Protein AF-L1MJQ3-F1 (afdb_monomer_lite)

Radius of gyration: 18.96 Å; chains: 1; bounding box: 49×40×58 Å

Sequence (280 aa):
MERSGDGWSFTAELPNASGVSWAIVPNVTEVTALSPALLDAALSTPNPTVPSLYRLIGTDPMTRAEPNISVLQQPDAPEYDWADLGNPAPQLAGEKLATGHKIHYALENPNQVLFLDGEVMQRIHNDFLDLNIAPIYVHNSGMAQRMGDFADPIGFAHAVGAHIEEQPDVIVGMSAGALAACALAVELGAQRVVLLSPAVVAGIDVARELMSSLLANNISVDIAVGSEENRGDRPEQSIFTIAQGLADGIESAGGRSTFTVFPGGHDLAAWRPVLARMLS

Foldseek 3Di:
DDDDPPDDDDDDDDWPFQKDKDFDQPPDPDPVPDDPVSVVVSQQDADPVAQAQADQAQDQLQAFGRGGIHMDGDPPHDDDPSNLSRHRFDDAPDWDDFPQKIKGKRDDALQEEEEESLSRVSSVVVLCPPLRYIYIYIHHNGDVRLVVCLLPLLVLLVRVLVVDPHQHQEYEAEASRQLNSLNNCLSSLHQEYEYELYDCVNPVPSLVVSLVSCVVSLHEYEYEFEPCQCDDPCSCNGSVVVSVCSQVVSVVVVHHYHYHYHHDHSDCSRVVVVVSVVSD

Organism: NCBI:txid1035195

pLDDT: mean 82.42, std 11.31, range [52.66, 98.19]

Structure (mmCIF, N/CA/C/O backbone):
data_AF-L1MJQ3-F1
#
_entry.id   AF-L1MJQ3-F1
#
loop_
_atom_site.group_PDB
_atom_site.id
_atom_site.type_symbol
_atom_site.label_atom_id
_atom_site.label_alt_id
_atom_site.label_comp_id
_atom_site.label_asym_id
_atom_site.label_entity_id
_atom_site.label_seq_id
_atom_site.pdbx_PDB_ins_code
_atom_site.Cartn_x
_atom_site.Cartn_y
_atom_site.Cartn_z
_atom_site.occupancy
_atom_site.B_iso_or_equiv
_atom_site.auth_seq_id
_atom_site.auth_comp_id
_atom_site.auth_asym_id
_atom_site.auth_atom_id
_atom_site.pdbx_PDB_model_num
ATOM 1 N N . MET A 1 1 ? 22.649 -4.704 -19.809 1.00 76.56 1 MET A N 1
ATOM 2 C CA . MET A 1 1 ? 22.377 -5.585 -20.967 1.00 76.56 1 MET A CA 1
ATOM 3 C C . MET A 1 1 ? 23.623 -5.622 -21.830 1.00 76.56 1 MET A C 1
ATOM 5 O O . MET A 1 1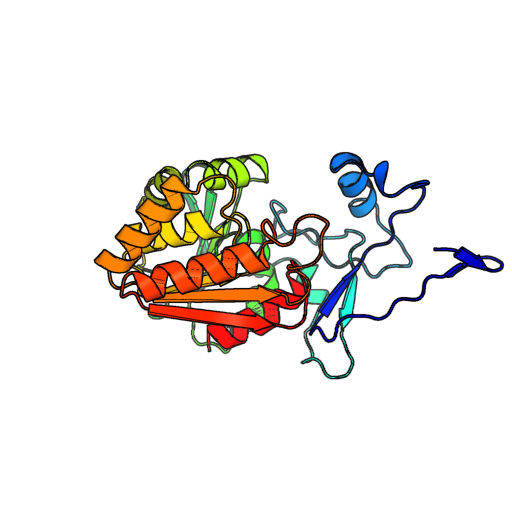 ? 24.334 -4.625 -21.877 1.00 76.56 1 MET A O 1
ATOM 9 N N . GLU A 1 2 ? 23.881 -6.734 -22.501 1.00 83.44 2 GLU A N 1
ATOM 10 C CA . GLU A 1 2 ? 25.002 -6.890 -23.428 1.00 83.44 2 GLU A CA 1
ATOM 11 C C . GLU A 1 2 ? 24.493 -6.854 -24.867 1.00 83.44 2 GLU A C 1
ATOM 13 O O . GLU A 1 2 ? 23.394 -7.336 -25.156 1.00 83.44 2 GLU A O 1
ATOM 18 N N . ARG A 1 3 ? 25.272 -6.259 -25.774 1.00 82.81 3 ARG A N 1
ATOM 19 C CA . ARG A 1 3 ? 24.927 -6.227 -27.195 1.00 82.81 3 ARG A CA 1
ATOM 20 C C . ARG A 1 3 ? 25.301 -7.563 -27.834 1.00 82.81 3 ARG A C 1
ATOM 22 O O . ARG A 1 3 ? 26.467 -7.944 -27.813 1.00 82.81 3 ARG A O 1
ATOM 29 N N . SER A 1 4 ? 24.329 -8.230 -28.447 1.00 80.75 4 SER A N 1
ATOM 30 C CA . SER A 1 4 ? 24.512 -9.476 -29.193 1.00 80.75 4 SER A CA 1
ATOM 31 C C . SER A 1 4 ? 23.873 -9.331 -30.574 1.00 80.75 4 SER A C 1
ATOM 33 O O . SER A 1 4 ? 22.654 -9.201 -30.698 1.00 80.75 4 SER A O 1
ATOM 35 N N . GLY A 1 5 ? 24.706 -9.284 -31.620 1.00 83.00 5 GLY A N 1
ATOM 36 C CA . GLY A 1 5 ? 24.262 -8.969 -32.981 1.00 83.00 5 GLY A CA 1
ATOM 37 C C . GLY A 1 5 ? 23.564 -7.604 -33.066 1.00 83.00 5 GLY A C 1
ATOM 38 O O . GLY A 1 5 ? 24.109 -6.584 -32.628 1.00 83.00 5 GLY A O 1
ATOM 39 N N . ASP A 1 6 ? 22.345 -7.605 -33.608 1.00 84.12 6 ASP A N 1
ATOM 40 C CA . ASP A 1 6 ? 21.484 -6.420 -33.726 1.00 84.12 6 ASP A CA 1
ATOM 41 C C . ASP A 1 6 ? 20.622 -6.159 -32.474 1.00 84.12 6 ASP A C 1
ATOM 43 O O . ASP A 1 6 ? 19.879 -5.179 -32.430 1.00 84.12 6 ASP A O 1
ATOM 47 N N . GLY A 1 7 ? 20.722 -7.012 -31.447 1.00 80.75 7 GLY A N 1
ATOM 48 C CA . GLY A 1 7 ? 19.905 -6.951 -30.236 1.00 80.75 7 GLY A CA 1
ATOM 49 C C . GLY A 1 7 ? 20.687 -6.675 -28.950 1.00 80.75 7 GLY A C 1
ATOM 50 O O . GLY A 1 7 ? 21.920 -6.693 -28.907 1.00 80.75 7 GLY A O 1
ATOM 51 N N . TRP A 1 8 ? 19.934 -6.445 -27.874 1.00 81.94 8 TRP A N 1
ATOM 52 C CA . TRP A 1 8 ? 20.434 -6.381 -26.502 1.00 81.94 8 TRP A CA 1
ATOM 53 C C . TRP A 1 8 ? 19.839 -7.528 -25.694 1.00 81.94 8 TRP A C 1
ATOM 55 O O . TRP A 1 8 ? 18.635 -7.768 -25.761 1.00 81.94 8 TRP A O 1
ATOM 65 N N . SER A 1 9 ? 20.665 -8.211 -24.907 1.00 83.12 9 SER A N 1
ATOM 66 C CA . SER A 1 9 ? 20.235 -9.321 -24.056 1.00 83.12 9 SER A CA 1
ATOM 67 C C . SER A 1 9 ? 20.686 -9.135 -22.613 1.00 83.12 9 SER A C 1
ATOM 69 O O . SER A 1 9 ? 21.733 -8.555 -22.326 1.00 83.12 9 SER A O 1
ATOM 71 N N . PHE A 1 10 ? 19.884 -9.642 -21.687 1.00 83.56 10 PHE A N 1
ATOM 72 C CA . PHE A 1 10 ? 20.217 -9.742 -20.273 1.00 83.56 10 PHE A CA 1
ATOM 73 C C . PHE A 1 10 ? 19.524 -10.975 -19.707 1.00 83.56 10 PHE A C 1
ATOM 75 O O . PHE A 1 10 ? 18.385 -11.255 -20.067 1.00 83.56 10 PHE A O 1
ATOM 82 N N . THR A 1 11 ? 20.229 -11.723 -18.864 1.00 84.31 11 THR A N 1
ATOM 83 C CA . THR A 1 11 ? 19.689 -12.893 -18.169 1.00 84.31 11 THR A CA 1
ATOM 84 C C . THR A 1 11 ? 19.917 -12.691 -16.683 1.00 84.31 11 THR A C 1
ATOM 86 O O . THR A 1 11 ? 21.023 -12.338 -16.275 1.00 84.31 11 THR A O 1
ATOM 89 N N . ALA A 1 12 ? 18.876 -12.910 -15.891 1.00 83.25 12 ALA A N 1
ATOM 90 C CA . ALA A 1 12 ? 18.945 -12.908 -14.441 1.00 83.25 12 ALA A CA 1
ATOM 91 C C . ALA A 1 12 ? 18.066 -14.026 -13.888 1.00 83.25 12 ALA A C 1
ATOM 93 O O . ALA A 1 12 ? 17.052 -14.384 -14.490 1.00 83.25 12 ALA A O 1
ATOM 94 N N . GLU A 1 13 ? 18.456 -14.548 -12.730 1.00 81.81 13 GLU A N 1
ATOM 95 C CA . GLU A 1 13 ? 17.565 -15.362 -11.913 1.00 81.81 13 GLU A CA 1
ATOM 96 C C . GLU A 1 13 ? 16.510 -14.447 -11.292 1.00 81.81 13 GLU A C 1
ATOM 98 O O . GLU A 1 13 ? 16.833 -13.408 -10.711 1.00 81.81 13 GLU A O 1
ATOM 103 N N . LEU A 1 14 ? 15.242 -14.817 -11.450 1.00 75.62 14 LEU A N 1
ATOM 104 C CA . LEU A 1 14 ? 14.129 -14.071 -10.881 1.00 75.62 14 LEU A CA 1
ATOM 105 C C . LEU A 1 14 ? 13.762 -14.644 -9.508 1.00 75.62 14 LEU A C 1
ATOM 107 O O . LEU A 1 14 ? 13.834 -15.861 -9.316 1.00 75.62 14 LEU A O 1
ATOM 111 N N . PRO A 1 15 ? 13.329 -13.798 -8.557 1.00 69.69 15 PRO A N 1
ATOM 112 C CA . PRO A 1 15 ? 12.770 -14.288 -7.308 1.00 69.69 15 PRO A CA 1
ATOM 113 C C . PRO A 1 15 ? 11.499 -15.098 -7.590 1.00 69.69 15 PRO A C 1
ATOM 115 O O . PRO A 1 15 ? 10.788 -14.841 -8.566 1.00 69.69 15 PRO A O 1
ATOM 118 N N . ASN A 1 16 ? 11.188 -16.044 -6.701 1.00 74.06 16 ASN A N 1
ATOM 119 C CA . ASN A 1 16 ? 9.962 -16.845 -6.758 1.00 74.06 16 ASN A CA 1
ATOM 120 C C . ASN A 1 16 ? 8.714 -16.024 -6.363 1.00 74.06 16 ASN A C 1
ATOM 122 O O . ASN A 1 16 ? 7.993 -16.404 -5.451 1.00 74.06 16 ASN A O 1
ATOM 126 N N . ALA A 1 17 ? 8.512 -14.858 -6.981 1.00 71.81 17 ALA A N 1
ATOM 127 C CA . ALA A 1 17 ? 7.447 -13.901 -6.696 1.00 71.81 17 ALA A CA 1
ATOM 128 C C . ALA A 1 17 ? 6.226 -14.110 -7.595 1.00 71.81 17 ALA A C 1
ATOM 130 O O . ALA A 1 17 ? 6.347 -14.613 -8.708 1.00 71.81 17 ALA A O 1
ATOM 131 N N . SER A 1 18 ? 5.045 -13.677 -7.144 1.00 69.44 18 SER A N 1
ATOM 132 C CA . SER A 1 18 ? 3.834 -13.787 -7.966 1.00 69.44 18 SER A CA 1
ATOM 133 C C . SER A 1 18 ? 3.893 -12.929 -9.235 1.00 69.44 18 SER A C 1
ATOM 135 O O . SER A 1 18 ? 3.428 -13.350 -10.289 1.00 69.44 18 SER A O 1
ATOM 137 N N . GLY A 1 19 ? 4.527 -11.762 -9.152 1.00 77.62 19 GLY A N 1
ATOM 138 C CA . GLY A 1 19 ? 4.858 -10.918 -10.289 1.00 77.62 19 GLY A CA 1
ATOM 139 C C . GLY A 1 19 ? 6.100 -10.090 -9.981 1.00 77.62 19 GLY A C 1
ATOM 140 O O . GLY A 1 19 ? 6.362 -9.766 -8.821 1.00 77.62 19 GLY A O 1
ATOM 141 N N . VAL A 1 20 ? 6.879 -9.782 -11.017 1.00 78.81 20 VAL A N 1
ATOM 142 C CA . VAL A 1 20 ? 8.044 -8.895 -10.939 1.00 78.81 20 VAL A CA 1
ATOM 143 C C . VAL A 1 20 ? 7.901 -7.807 -11.987 1.00 78.81 20 VAL A C 1
ATOM 145 O O . VAL A 1 20 ? 7.928 -8.087 -13.189 1.00 78.81 20 VAL A O 1
ATOM 148 N N . SER A 1 21 ? 7.785 -6.566 -11.532 1.00 80.31 21 SER A N 1
ATOM 149 C CA . SER A 1 21 ? 7.812 -5.397 -12.397 1.00 80.31 21 SER A CA 1
ATOM 150 C C . SER A 1 21 ? 9.232 -5.110 -12.877 1.00 80.31 21 SER A C 1
ATOM 152 O O . SER A 1 21 ? 10.190 -5.105 -12.103 1.00 80.31 21 SER A O 1
ATOM 154 N N . TRP A 1 22 ? 9.382 -4.842 -14.170 1.00 79.56 22 TRP A N 1
ATOM 155 C CA . TRP A 1 22 ? 10.660 -4.531 -14.804 1.00 79.56 22 TRP A CA 1
ATOM 156 C C . TRP A 1 22 ? 10.490 -3.468 -15.887 1.00 79.56 22 TRP A C 1
ATOM 158 O O . TRP A 1 22 ? 9.417 -3.304 -16.463 1.00 79.56 22 TRP A O 1
ATOM 168 N N . ALA A 1 23 ? 11.573 -2.754 -16.182 1.00 77.56 23 ALA A N 1
ATOM 169 C CA . ALA A 1 23 ? 11.612 -1.730 -17.215 1.00 77.56 23 ALA A CA 1
ATOM 170 C C . ALA A 1 23 ? 12.955 -1.738 -17.948 1.00 77.56 23 ALA A C 1
ATOM 172 O O . ALA A 1 23 ? 13.985 -2.111 -17.381 1.00 77.56 23 ALA A O 1
ATOM 173 N N . ILE A 1 24 ? 12.956 -1.269 -19.199 1.00 76.00 24 ILE A N 1
ATOM 174 C CA . ILE A 1 24 ? 14.188 -0.978 -19.943 1.00 76.00 24 ILE A CA 1
ATOM 175 C C . ILE A 1 24 ? 14.400 0.529 -19.951 1.00 76.00 24 ILE A C 1
ATOM 177 O O . ILE A 1 24 ? 13.583 1.280 -20.482 1.00 76.00 24 ILE A O 1
ATOM 181 N N . VAL A 1 25 ? 15.542 0.947 -19.415 1.00 74.75 25 VAL A N 1
ATOM 182 C CA . VAL A 1 25 ? 15.999 2.335 -19.410 1.00 74.75 25 VAL A CA 1
ATOM 183 C C . VAL A 1 25 ? 17.140 2.454 -20.428 1.00 74.75 25 VAL A C 1
ATOM 185 O O . VAL A 1 25 ? 18.273 2.067 -20.125 1.00 74.75 25 VAL A O 1
ATOM 188 N N . PRO A 1 26 ? 16.873 2.912 -21.664 1.00 68.75 26 PRO A N 1
ATOM 189 C CA . PRO A 1 26 ? 17.917 3.049 -22.672 1.00 68.75 26 PRO A CA 1
ATOM 190 C C . PRO A 1 26 ? 18.870 4.203 -22.330 1.00 68.75 26 PRO A C 1
ATOM 192 O O . PRO A 1 26 ? 18.527 5.116 -21.584 1.00 68.75 26 PRO A O 1
ATOM 195 N N . ASN A 1 27 ? 20.054 4.194 -22.946 1.00 69.69 27 ASN A N 1
ATOM 196 C CA . ASN A 1 27 ? 21.025 5.299 -22.906 1.00 69.69 27 ASN A CA 1
ATOM 197 C C . ASN A 1 27 ? 21.568 5.660 -21.512 1.00 69.69 27 ASN A C 1
ATOM 199 O O . ASN A 1 27 ? 22.036 6.778 -21.306 1.00 69.69 27 ASN A O 1
ATOM 203 N N . VAL A 1 28 ? 21.565 4.708 -20.578 1.00 68.50 28 VAL A N 1
ATOM 204 C CA . VAL A 1 28 ? 22.269 4.839 -19.299 1.00 68.50 28 VAL A CA 1
ATOM 205 C C . VAL A 1 28 ? 23.577 4.062 -19.364 1.00 68.50 28 VAL A C 1
ATOM 207 O O . VAL A 1 28 ? 23.581 2.847 -19.554 1.00 68.50 28 VAL A O 1
ATOM 210 N N . THR A 1 29 ? 24.692 4.775 -19.220 1.00 63.78 29 THR A N 1
ATOM 211 C CA . THR A 1 29 ? 26.047 4.206 -19.223 1.00 63.78 29 THR A CA 1
ATOM 212 C C . THR A 1 29 ? 26.422 3.568 -17.887 1.00 63.78 29 THR A C 1
ATOM 214 O O . THR A 1 29 ? 27.115 2.557 -17.887 1.00 63.78 29 THR A O 1
ATOM 217 N N . GLU A 1 30 ? 25.936 4.107 -16.763 1.00 66.25 30 GLU A N 1
ATOM 218 C CA . GLU A 1 30 ? 26.147 3.553 -15.420 1.00 66.25 30 GLU A CA 1
ATOM 219 C C . GLU A 1 30 ? 24.895 3.733 -14.551 1.00 66.25 30 GLU A C 1
ATOM 221 O O . GLU A 1 30 ? 24.280 4.798 -14.550 1.00 66.25 30 GLU A O 1
ATOM 226 N N . VAL A 1 31 ? 24.530 2.708 -13.770 1.00 63.62 31 VAL A N 1
ATOM 227 C CA . VAL A 1 31 ? 23.359 2.747 -12.867 1.00 63.62 31 VAL A CA 1
ATOM 228 C C . VAL A 1 31 ? 23.506 3.834 -11.796 1.00 63.62 31 VAL A C 1
ATOM 230 O O . VAL A 1 31 ? 22.529 4.464 -11.411 1.00 63.62 31 VAL A O 1
ATOM 233 N N . THR A 1 32 ? 24.732 4.124 -11.367 1.00 59.97 32 THR A N 1
ATOM 234 C CA . THR A 1 32 ? 25.068 5.210 -10.430 1.00 59.97 32 THR A CA 1
ATOM 235 C C . THR A 1 32 ? 24.768 6.608 -10.980 1.00 59.97 32 THR A C 1
ATOM 237 O O . THR A 1 32 ? 24.654 7.552 -10.202 1.00 59.97 32 THR A O 1
ATOM 240 N N . ALA A 1 33 ? 24.614 6.756 -12.301 1.00 62.16 33 ALA A N 1
ATOM 241 C CA . ALA A 1 33 ? 24.262 8.016 -12.952 1.00 62.16 33 ALA A CA 1
ATOM 242 C C . ALA A 1 33 ? 22.739 8.235 -13.085 1.00 62.16 33 ALA A C 1
ATOM 244 O O . ALA A 1 33 ? 22.311 9.314 -13.504 1.00 62.16 33 ALA A O 1
ATOM 245 N N . LEU A 1 34 ? 21.907 7.246 -12.729 1.00 66.50 34 LEU A N 1
ATOM 246 C CA . LEU A 1 34 ? 20.448 7.382 -12.720 1.00 66.50 34 LEU A CA 1
ATOM 247 C C . LEU A 1 34 ? 19.998 8.199 -11.506 1.00 66.50 34 LEU A C 1
ATOM 249 O O . LEU A 1 34 ? 19.808 7.680 -10.409 1.00 66.50 34 LEU A O 1
ATOM 253 N N . SER A 1 35 ? 19.781 9.497 -11.711 1.00 70.19 35 SER A N 1
ATOM 254 C CA . SER A 1 35 ? 19.015 10.295 -10.753 1.00 70.19 35 SER A CA 1
ATOM 255 C C . SER A 1 35 ? 17.530 9.891 -10.788 1.00 70.19 35 SER A C 1
ATOM 257 O O . SER A 1 35 ? 17.053 9.428 -11.830 1.00 70.19 35 SER A O 1
ATOM 259 N N . PRO A 1 36 ? 16.755 10.124 -9.708 1.00 67.19 36 PRO A N 1
ATOM 260 C CA . PRO A 1 36 ? 15.311 9.883 -9.713 1.00 67.19 36 PRO A CA 1
ATOM 261 C C . PRO A 1 36 ? 14.586 10.561 -10.883 1.00 67.19 36 PRO A C 1
ATOM 263 O O . PRO A 1 36 ? 13.711 9.958 -11.488 1.00 67.19 36 PRO A O 1
ATOM 266 N N . ALA A 1 37 ? 14.995 11.777 -11.266 1.00 68.19 37 ALA A N 1
ATOM 267 C CA . ALA A 1 37 ? 14.409 12.502 -12.395 1.00 68.19 37 ALA A CA 1
ATOM 268 C C . ALA A 1 37 ? 14.725 11.859 -13.759 1.00 68.19 37 ALA A C 1
ATOM 270 O O . ALA A 1 37 ? 13.882 11.859 -14.652 1.00 68.19 37 ALA A O 1
ATOM 271 N N . LEU A 1 38 ? 15.931 11.303 -13.928 1.00 69.56 38 LEU A N 1
ATOM 272 C CA . LEU A 1 38 ? 16.315 10.599 -15.155 1.00 69.56 38 LEU A CA 1
ATOM 273 C C . LEU A 1 38 ? 15.606 9.250 -15.275 1.00 69.56 38 LEU A C 1
ATOM 275 O O . LEU A 1 38 ? 15.158 8.896 -16.365 1.00 69.56 38 LEU A O 1
ATOM 279 N N . LEU A 1 39 ? 15.469 8.529 -14.159 1.00 72.88 39 LEU A N 1
ATOM 280 C CA . LEU A 1 39 ? 14.666 7.311 -14.107 1.00 72.88 39 LEU A CA 1
ATOM 281 C C . LEU A 1 39 ? 13.214 7.625 -14.477 1.00 72.88 39 LEU A C 1
ATOM 283 O O . LEU A 1 39 ? 12.640 6.962 -15.335 1.00 72.88 39 LEU A O 1
ATOM 287 N N . ASP A 1 40 ? 12.656 8.686 -13.900 1.00 70.50 40 ASP A N 1
ATOM 288 C CA . ASP A 1 40 ? 11.282 9.098 -14.154 1.00 70.50 40 ASP A CA 1
ATOM 289 C C . ASP A 1 40 ? 11.015 9.443 -15.625 1.00 70.50 40 ASP A C 1
ATOM 291 O O . ASP A 1 40 ? 10.039 8.981 -16.222 1.00 70.50 40 ASP A O 1
ATOM 295 N N . ALA A 1 41 ? 11.920 10.206 -16.243 1.00 70.94 41 ALA A N 1
ATOM 296 C CA . ALA A 1 41 ? 11.841 10.554 -17.658 1.00 70.94 41 ALA A CA 1
ATOM 297 C C . ALA A 1 41 ? 11.927 9.312 -18.563 1.00 70.94 41 ALA A C 1
ATOM 299 O O . ALA A 1 41 ? 11.174 9.189 -19.533 1.00 70.94 41 ALA A O 1
ATOM 300 N N . ALA A 1 42 ? 12.813 8.368 -18.233 1.00 70.69 42 ALA A N 1
ATOM 301 C CA . ALA A 1 42 ? 12.985 7.147 -19.010 1.00 70.69 42 ALA A CA 1
ATOM 302 C C . ALA A 1 42 ? 11.785 6.196 -18.897 1.00 70.69 42 ALA A C 1
ATOM 304 O O . ALA A 1 42 ? 11.371 5.613 -19.899 1.00 70.69 42 ALA A O 1
ATOM 305 N N . LEU A 1 43 ? 11.194 6.069 -17.706 1.00 72.00 43 LEU A N 1
ATOM 306 C CA . LEU A 1 43 ? 9.987 5.266 -17.494 1.00 72.00 43 LEU A CA 1
ATOM 307 C C . LEU A 1 43 ? 8.754 5.876 -18.172 1.00 72.00 43 LEU A C 1
ATOM 309 O O . LEU A 1 43 ? 7.842 5.144 -18.548 1.00 72.00 43 LEU A O 1
ATOM 313 N N . SER A 1 44 ? 8.743 7.195 -18.375 1.00 66.31 44 SER A N 1
ATOM 314 C CA . SER A 1 44 ? 7.628 7.927 -18.991 1.00 66.31 44 SER A CA 1
ATOM 315 C C . SER A 1 44 ? 7.664 7.963 -20.526 1.00 66.31 44 SER A C 1
ATOM 317 O O . SER A 1 44 ? 6.770 8.539 -21.138 1.00 66.31 44 SER A O 1
ATOM 319 N N . THR A 1 45 ? 8.690 7.395 -21.166 1.00 64.00 45 THR A N 1
ATOM 320 C CA . THR A 1 45 ? 8.863 7.446 -22.629 1.00 64.00 45 THR A CA 1
ATOM 321 C C . THR A 1 45 ? 8.479 6.108 -23.258 1.00 64.00 45 THR A C 1
ATOM 323 O O . THR A 1 45 ? 9.300 5.217 -23.157 1.00 64.00 45 THR A O 1
ATOM 326 N N . PRO A 1 46 ? 7.345 5.929 -23.956 1.00 62.88 46 PRO A N 1
ATOM 327 C CA . PRO A 1 46 ? 6.886 4.616 -24.435 1.00 62.88 46 PRO A CA 1
ATOM 328 C C . PRO A 1 46 ? 7.956 3.764 -25.149 1.00 62.88 46 PRO A C 1
ATOM 330 O O . PRO A 1 46 ? 8.676 4.254 -26.022 1.00 62.88 46 PRO A O 1
ATOM 333 N N . ASN A 1 47 ? 8.037 2.473 -24.815 1.00 60.16 47 ASN A N 1
ATOM 334 C CA . ASN A 1 47 ? 8.973 1.509 -25.382 1.00 60.16 47 ASN A CA 1
ATOM 335 C C . ASN A 1 47 ? 8.199 0.422 -26.145 1.00 60.16 47 ASN A C 1
ATOM 337 O O . ASN A 1 47 ? 7.496 -0.374 -25.528 1.00 60.16 47 ASN A O 1
ATOM 341 N N . PRO A 1 48 ? 8.353 0.330 -27.478 1.00 59.62 48 PRO A N 1
ATOM 342 C CA . PRO A 1 48 ? 7.567 -0.582 -28.306 1.00 59.62 48 PRO A CA 1
ATOM 343 C C . PRO A 1 48 ? 7.855 -2.071 -28.056 1.00 59.62 48 PRO A C 1
ATOM 345 O O . PRO A 1 48 ? 7.104 -2.910 -28.547 1.00 59.62 48 PRO A O 1
ATOM 348 N N . THR A 1 49 ? 8.931 -2.422 -27.339 1.00 59.66 49 THR A N 1
ATOM 349 C CA . THR A 1 49 ? 9.294 -3.820 -27.044 1.00 59.66 49 THR A CA 1
ATOM 350 C C . THR A 1 49 ? 8.932 -4.270 -25.631 1.00 59.66 49 THR A C 1
ATOM 352 O O . THR A 1 49 ? 9.052 -5.456 -25.328 1.00 59.66 49 THR A O 1
ATOM 355 N N . VAL A 1 50 ? 8.490 -3.353 -24.769 1.00 54.56 50 VAL A N 1
ATOM 356 C CA . VAL A 1 50 ? 8.048 -3.642 -23.403 1.00 54.56 50 VAL A CA 1
ATOM 357 C C . VAL A 1 50 ? 6.543 -3.387 -23.365 1.00 54.56 50 VAL A C 1
ATOM 359 O O . VAL A 1 50 ? 6.140 -2.250 -23.594 1.00 54.56 50 VAL A O 1
ATOM 362 N N . PRO A 1 51 ? 5.692 -4.397 -23.110 1.00 53.91 51 PRO A N 1
ATOM 363 C CA . PRO A 1 51 ? 4.273 -4.157 -22.879 1.00 53.91 51 PRO A CA 1
ATOM 364 C C . PRO A 1 51 ? 4.130 -3.228 -21.668 1.00 53.91 51 PRO A C 1
ATOM 366 O O . PRO A 1 51 ? 4.359 -3.655 -20.539 1.00 53.91 51 PRO A O 1
ATOM 369 N N . SER A 1 52 ? 3.850 -1.950 -21.922 1.00 56.22 52 SER A N 1
ATOM 370 C CA . SER A 1 52 ? 3.699 -0.898 -20.917 1.00 56.22 52 SER A CA 1
ATOM 371 C C . SER A 1 52 ? 2.473 -1.155 -20.042 1.00 56.22 52 SER A C 1
ATOM 373 O O . SER A 1 52 ? 1.368 -1.268 -20.573 1.00 56.22 52 SER A O 1
ATOM 375 N N . LEU A 1 53 ? 2.657 -1.240 -18.724 1.00 56.44 53 LEU A N 1
ATOM 376 C CA . LEU A 1 53 ? 1.606 -1.589 -17.769 1.00 56.44 53 LEU A CA 1
ATOM 377 C C . LEU A 1 53 ? 1.245 -0.444 -16.819 1.00 56.44 53 LEU A C 1
ATOM 379 O O . LEU A 1 53 ? 0.064 -0.154 -16.748 1.00 56.44 53 LEU A O 1
ATOM 383 N N . TYR A 1 54 ? 2.153 0.235 -16.094 1.00 52.66 54 TYR A N 1
ATOM 384 C CA . TYR A 1 54 ? 1.693 1.278 -15.146 1.00 52.66 54 TYR A CA 1
ATOM 385 C C . TYR A 1 54 ? 2.747 2.221 -14.543 1.00 52.66 54 TYR A C 1
ATOM 387 O O . TYR A 1 54 ? 3.928 1.901 -14.440 1.00 52.66 54 TYR A O 1
ATOM 395 N N . ARG A 1 55 ? 2.293 3.399 -14.082 1.00 53.91 55 ARG A N 1
ATOM 396 C CA . ARG A 1 55 ? 2.990 4.335 -13.177 1.00 53.91 55 ARG A CA 1
ATOM 397 C C . ARG A 1 55 ? 1.913 4.740 -12.189 1.00 53.91 55 ARG A C 1
ATOM 399 O O . ARG A 1 55 ? 0.892 5.259 -12.612 1.00 53.91 55 ARG A O 1
ATOM 406 N N . LEU A 1 56 ? 2.081 4.393 -10.920 1.00 55.62 56 LEU A N 1
ATOM 407 C CA . LEU A 1 56 ? 0.919 4.269 -10.039 1.00 55.62 56 LEU A CA 1
ATOM 408 C C . LEU A 1 56 ? 0.675 5.539 -9.230 1.00 55.62 56 LEU A C 1
ATOM 410 O O . LEU A 1 56 ? -0.385 6.145 -9.340 1.00 55.62 56 LEU A O 1
ATOM 414 N N . ILE A 1 57 ? 1.670 5.969 -8.457 1.00 57.78 57 ILE A N 1
ATOM 415 C CA . ILE A 1 57 ? 1.466 6.992 -7.427 1.00 57.78 57 ILE A CA 1
ATOM 416 C C . ILE A 1 57 ? 1.314 8.382 -8.054 1.00 57.78 57 ILE A C 1
ATOM 418 O O . ILE A 1 57 ? 2.177 8.825 -8.819 1.00 57.78 57 ILE A O 1
ATOM 422 N N . GLY A 1 58 ? 0.237 9.081 -7.683 1.00 55.09 58 GLY A N 1
ATOM 423 C CA . GLY A 1 58 ? -0.060 10.445 -8.129 1.00 55.09 58 GLY A CA 1
ATOM 424 C C . GLY A 1 58 ? -0.477 10.578 -9.598 1.00 55.09 58 GLY A C 1
ATOM 425 O O . GLY A 1 58 ? -0.453 11.685 -10.134 1.00 55.09 58 GLY A O 1
ATOM 426 N N . THR A 1 59 ? -0.824 9.474 -10.264 1.00 65.69 59 THR A N 1
ATOM 427 C CA . THR A 1 59 ? -1.430 9.515 -11.604 1.00 65.69 59 THR A CA 1
ATOM 428 C C . THR A 1 59 ? -2.948 9.547 -11.502 1.00 65.69 59 THR A C 1
ATOM 430 O O . THR A 1 59 ? -3.515 9.016 -10.553 1.00 65.69 59 THR A O 1
ATOM 433 N N . ASP A 1 60 ? -3.618 10.162 -12.479 1.00 72.75 60 ASP A N 1
ATOM 434 C CA . ASP A 1 60 ? -5.076 10.092 -12.552 1.00 72.75 60 ASP A CA 1
ATOM 435 C C . ASP A 1 60 ? -5.487 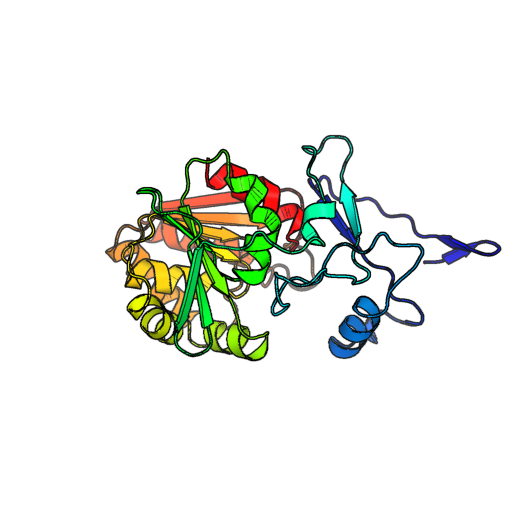8.639 -12.862 1.00 72.75 60 ASP A C 1
ATOM 437 O O . ASP A 1 60 ? -5.161 8.145 -13.954 1.00 72.75 60 ASP A O 1
ATOM 441 N N . PRO A 1 61 ? -6.183 7.939 -11.943 1.00 73.00 61 PRO A N 1
ATOM 442 C CA . PRO A 1 61 ? -6.583 6.550 -12.144 1.00 73.00 61 PRO A CA 1
ATOM 443 C C . PRO A 1 61 ? -7.545 6.389 -13.325 1.00 73.00 61 PRO A C 1
ATOM 445 O O . PRO A 1 61 ? -7.628 5.306 -13.899 1.00 73.00 61 PRO A O 1
ATOM 448 N N . MET A 1 62 ? -8.223 7.462 -13.740 1.00 78.19 62 MET A N 1
ATOM 449 C CA . MET A 1 62 ? -9.156 7.462 -14.868 1.00 78.19 62 MET A CA 1
ATOM 450 C C . MET A 1 62 ? -8.456 7.574 -16.226 1.00 78.19 62 MET A C 1
ATOM 452 O O . MET A 1 62 ? -9.095 7.468 -17.274 1.00 78.19 62 MET A O 1
ATOM 456 N N . THR A 1 63 ? -7.139 7.783 -16.229 1.00 73.19 63 THR A N 1
ATOM 457 C CA . THR A 1 63 ? -6.331 7.799 -17.446 1.00 73.19 63 THR A CA 1
ATOM 458 C C . THR A 1 63 ? -5.590 6.481 -17.605 1.00 73.19 63 THR A C 1
ATOM 460 O O . THR A 1 63 ? -5.112 5.878 -16.636 1.00 73.19 63 THR A O 1
ATOM 463 N N . ARG A 1 64 ? -5.485 6.024 -18.857 1.00 69.81 64 ARG A N 1
ATOM 464 C CA . ARG A 1 64 ? -4.637 4.882 -19.187 1.00 69.81 64 ARG A CA 1
ATOM 465 C C . ARG A 1 64 ? -3.195 5.229 -18.821 1.00 69.81 64 ARG A C 1
ATOM 467 O O . ARG A 1 64 ? -2.680 6.254 -19.267 1.00 69.81 64 ARG A O 1
ATOM 474 N N . ALA A 1 65 ? -2.546 4.373 -18.041 1.00 64.06 65 ALA A N 1
ATOM 475 C CA . ALA A 1 65 ? -1.120 4.501 -17.795 1.00 64.06 65 ALA A CA 1
ATOM 476 C C . ALA A 1 65 ? -0.364 3.829 -18.956 1.00 64.06 65 ALA A C 1
ATOM 478 O O . ALA A 1 65 ? -0.562 2.648 -19.221 1.00 64.06 65 ALA A O 1
ATOM 479 N N . GLU A 1 66 ? 0.503 4.569 -19.656 1.00 62.06 66 GLU A N 1
ATOM 480 C CA . GLU A 1 66 ? 1.362 4.026 -20.730 1.00 62.06 66 GLU A CA 1
ATOM 481 C C . GLU A 1 66 ? 2.891 4.070 -20.456 1.00 62.06 66 GLU A C 1
ATOM 483 O O . GLU A 1 66 ? 3.668 4.343 -21.371 1.00 62.06 66 GLU A O 1
ATOM 488 N N . PRO A 1 67 ? 3.398 3.823 -19.236 1.00 62.38 67 PRO A N 1
ATOM 489 C CA . PRO A 1 67 ? 4.840 3.832 -18.976 1.00 62.38 67 PRO A CA 1
ATOM 490 C C . PRO A 1 67 ? 5.503 2.478 -19.236 1.00 62.38 67 PRO A C 1
ATOM 492 O O . PRO A 1 67 ? 4.862 1.432 -19.210 1.00 62.38 67 PRO A O 1
ATOM 495 N N . ASN A 1 68 ? 6.826 2.495 -19.379 1.00 67.56 68 ASN A N 1
ATOM 496 C CA . ASN A 1 68 ? 7.666 1.346 -19.744 1.00 67.56 68 ASN A CA 1
ATOM 497 C C . ASN A 1 68 ? 7.895 0.315 -18.635 1.00 67.56 68 ASN A C 1
ATOM 499 O O . ASN A 1 68 ? 9.005 -0.201 -18.498 1.00 67.56 68 ASN A O 1
ATOM 503 N N . ILE A 1 69 ? 6.894 0.037 -17.813 1.00 73.44 69 ILE A N 1
ATOM 504 C CA . ILE A 1 69 ? 6.982 -0.992 -16.780 1.00 73.44 69 ILE A CA 1
ATOM 505 C C . ILE A 1 69 ? 6.143 -2.171 -17.239 1.00 73.44 69 ILE A C 1
ATOM 507 O O . ILE A 1 69 ? 4.978 -1.980 -17.552 1.00 73.44 69 ILE A O 1
ATOM 511 N N . SER A 1 70 ? 6.709 -3.369 -17.281 1.00 75.62 70 SER A N 1
ATOM 512 C CA . SER A 1 70 ? 5.984 -4.605 -17.570 1.00 75.62 70 SER A CA 1
ATOM 513 C C . SER A 1 70 ? 6.124 -5.581 -16.411 1.00 75.62 70 SER A C 1
ATOM 515 O O . SER A 1 70 ? 7.007 -5.421 -15.574 1.00 75.62 70 SER A O 1
ATOM 517 N N . VAL A 1 71 ? 5.265 -6.592 -16.354 1.00 78.12 71 VAL A N 1
ATOM 518 C CA . VAL A 1 71 ? 5.248 -7.595 -15.289 1.00 78.12 71 VAL A CA 1
ATOM 519 C C . VAL A 1 71 ? 5.649 -8.933 -15.889 1.00 78.12 71 VAL A C 1
ATOM 521 O O . VAL A 1 71 ? 5.084 -9.377 -16.887 1.00 78.12 71 VAL A O 1
ATOM 524 N N . LEU A 1 72 ? 6.641 -9.578 -15.279 1.00 78.62 72 LEU A N 1
ATOM 525 C CA . LEU A 1 72 ? 6.912 -10.997 -15.482 1.00 78.62 72 LEU A CA 1
ATOM 526 C C . LEU A 1 72 ? 6.188 -11.771 -14.392 1.00 78.62 72 LEU A C 1
ATOM 528 O O . LEU A 1 72 ? 6.496 -11.615 -13.210 1.00 78.62 72 LEU A O 1
ATOM 532 N N . GLN A 1 73 ? 5.240 -12.604 -14.796 1.00 76.38 73 GLN A N 1
ATOM 533 C CA . GLN A 1 73 ? 4.592 -13.553 -13.905 1.00 76.38 73 GLN A CA 1
ATOM 534 C C . GLN A 1 73 ? 5.395 -14.857 -13.882 1.00 76.38 73 GLN A C 1
ATOM 536 O O . GLN A 1 73 ? 5.803 -15.358 -14.934 1.00 76.38 73 GLN A O 1
ATOM 541 N N . GLN A 1 74 ? 5.623 -15.410 -12.690 1.00 74.06 74 GLN A N 1
ATOM 542 C CA . GLN A 1 74 ? 6.199 -16.750 -12.572 1.00 74.06 74 GLN A CA 1
ATOM 543 C C . GLN A 1 74 ? 5.171 -17.804 -13.015 1.00 74.06 74 GLN A C 1
ATOM 545 O O . GLN A 1 74 ? 3.991 -17.644 -12.705 1.00 74.06 74 GLN A O 1
ATOM 550 N N . PRO A 1 75 ? 5.580 -18.898 -13.684 1.00 74.19 75 PRO A N 1
ATOM 551 C CA . PRO A 1 75 ? 4.650 -19.916 -14.190 1.00 74.19 75 PRO A CA 1
ATOM 552 C C . PRO A 1 75 ? 3.707 -20.514 -13.135 1.00 74.19 75 PRO A C 1
ATOM 554 O O . PRO A 1 75 ? 2.578 -20.862 -13.459 1.00 74.19 75 PRO A O 1
ATOM 557 N N . ASP A 1 76 ? 4.165 -20.605 -11.884 1.00 72.56 76 ASP A N 1
ATOM 558 C CA . ASP A 1 76 ? 3.410 -21.197 -10.772 1.00 72.56 76 ASP A CA 1
ATOM 559 C C . ASP A 1 76 ? 2.649 -20.152 -9.929 1.00 72.56 76 ASP A C 1
ATOM 561 O O . ASP A 1 76 ? 2.020 -20.487 -8.922 1.00 72.56 76 ASP A O 1
ATOM 565 N N . ALA A 1 77 ? 2.720 -18.868 -10.294 1.00 69.69 77 ALA A N 1
ATOM 566 C CA . ALA A 1 77 ? 1.997 -17.808 -9.604 1.00 69.69 77 ALA A CA 1
ATOM 567 C C . ALA A 1 77 ? 0.516 -17.779 -10.016 1.00 69.69 77 ALA A C 1
ATOM 569 O O . ALA A 1 77 ? 0.219 -18.064 -11.178 1.00 69.69 77 ALA A O 1
ATOM 570 N N . PRO A 1 78 ? -0.410 -17.369 -9.124 1.00 68.31 78 PRO A N 1
ATOM 571 C CA . PRO A 1 78 ? -1.808 -17.181 -9.503 1.00 68.31 78 PRO A CA 1
ATOM 572 C C . PRO A 1 78 ? -1.929 -16.246 -10.711 1.00 68.31 78 PRO A C 1
ATOM 574 O O . PRO A 1 78 ? -1.238 -15.228 -10.769 1.00 68.31 78 PRO A O 1
ATOM 577 N N . GLU A 1 79 ? -2.788 -16.602 -11.667 1.00 74.88 79 GLU A N 1
ATOM 578 C CA . GLU A 1 79 ? -3.057 -15.772 -12.840 1.00 74.88 79 GLU A CA 1
ATOM 579 C C . GLU A 1 79 ? -3.797 -14.500 -12.436 1.00 74.88 79 GLU A C 1
ATOM 581 O O . GLU A 1 79 ? -4.893 -14.548 -11.881 1.00 74.88 79 GLU A O 1
ATOM 586 N N . TYR A 1 80 ? -3.178 -13.361 -12.739 1.00 74.62 80 TYR A N 1
ATOM 587 C CA . TYR A 1 80 ? -3.791 -12.046 -12.634 1.00 74.62 80 TYR A CA 1
ATOM 588 C C . TYR A 1 80 ? -3.869 -11.426 -14.020 1.00 74.62 80 TYR A C 1
ATOM 590 O O . TYR A 1 80 ? -2.932 -11.539 -14.814 1.00 74.62 80 TYR A O 1
ATOM 598 N N . ASP A 1 81 ? -4.957 -10.706 -14.290 1.00 76.94 81 ASP A N 1
ATOM 599 C CA . ASP A 1 81 ? -4.978 -9.815 -15.440 1.00 76.94 81 ASP A 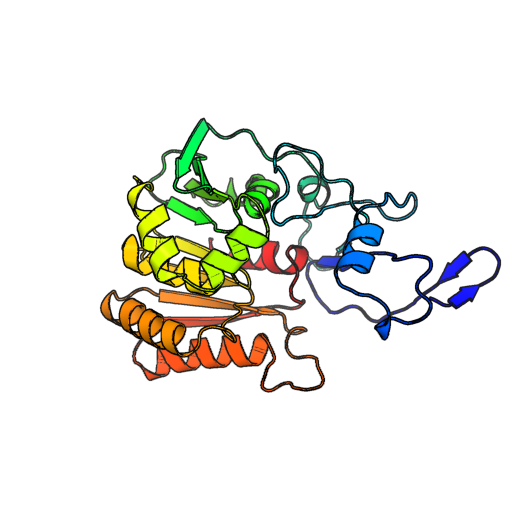CA 1
ATOM 600 C C . ASP A 1 81 ? -4.085 -8.606 -15.131 1.00 76.94 81 ASP A C 1
ATOM 602 O O . ASP A 1 81 ? -4.434 -7.700 -14.367 1.00 76.94 81 ASP A O 1
ATOM 606 N N . TRP A 1 82 ? -2.864 -8.635 -15.659 1.00 75.75 82 TRP A N 1
ATOM 607 C CA . TRP A 1 82 ? -1.900 -7.552 -15.496 1.00 75.75 82 TRP A CA 1
ATOM 608 C C . TRP A 1 82 ? -2.216 -6.349 -16.389 1.00 75.75 82 TRP A C 1
ATOM 610 O O . TRP A 1 82 ? -1.710 -5.260 -16.117 1.00 75.75 82 TRP A O 1
ATOM 620 N N . ALA A 1 83 ? -3.060 -6.511 -17.418 1.00 68.88 83 ALA A N 1
ATOM 621 C CA . ALA A 1 83 ? -3.485 -5.400 -18.266 1.00 68.88 83 ALA A CA 1
ATOM 622 C C . ALA A 1 83 ? -4.370 -4.407 -17.494 1.00 68.88 83 ALA A C 1
ATOM 624 O O . ALA A 1 83 ? -4.323 -3.207 -17.776 1.00 68.88 83 ALA A O 1
ATOM 625 N N . ASP A 1 84 ? -5.094 -4.875 -16.471 1.00 69.62 84 ASP A N 1
ATOM 626 C CA . ASP A 1 84 ? -5.928 -4.035 -15.601 1.00 69.62 84 ASP A CA 1
ATOM 627 C C . ASP A 1 84 ? -5.141 -2.934 -14.885 1.00 69.62 84 ASP A C 1
ATOM 629 O O . ASP A 1 84 ? -5.660 -1.837 -14.691 1.00 69.62 84 ASP A O 1
ATOM 633 N N . LEU A 1 85 ? -3.854 -3.152 -14.590 1.00 71.12 85 LEU A N 1
ATOM 634 C CA . LEU A 1 85 ? -3.013 -2.127 -13.962 1.00 71.12 85 LEU A CA 1
ATOM 635 C C . LEU A 1 85 ? -2.821 -0.886 -14.848 1.00 71.12 85 LEU A C 1
ATOM 637 O O . LEU A 1 85 ? -2.637 0.217 -14.329 1.00 71.12 85 LEU A O 1
ATOM 641 N N . GLY A 1 86 ? -2.879 -1.052 -16.170 1.00 68.19 86 GLY A N 1
ATOM 642 C CA . GLY A 1 86 ? -2.757 0.045 -17.130 1.00 68.19 86 GLY A CA 1
ATOM 643 C C . GLY A 1 86 ? -4.084 0.639 -17.568 1.00 68.19 86 GLY A C 1
ATOM 644 O O . GLY A 1 86 ? -4.114 1.777 -18.048 1.00 68.19 86 GLY A O 1
ATOM 645 N N . ASN A 1 87 ? -5.179 -0.100 -17.397 1.00 74.19 87 ASN A N 1
ATOM 646 C CA . ASN A 1 87 ? -6.513 0.340 -17.776 1.00 74.19 87 ASN A CA 1
ATOM 647 C C . ASN A 1 87 ? -7.011 1.467 -16.853 1.00 74.19 87 ASN A C 1
ATOM 649 O O . ASN A 1 87 ? -6.590 1.562 -15.697 1.00 74.19 87 ASN A O 1
ATOM 653 N N . PRO A 1 88 ? -7.895 2.354 -17.346 1.00 77.31 88 PRO A N 1
ATOM 654 C CA . PRO A 1 88 ? -8.638 3.258 -16.481 1.00 77.31 88 PRO A CA 1
ATOM 655 C C . PRO A 1 88 ? -9.357 2.485 -15.375 1.00 77.31 88 PRO A C 1
ATOM 657 O O . PRO A 1 88 ? -10.006 1.472 -15.641 1.00 77.31 88 PRO A O 1
ATOM 660 N N . ALA A 1 89 ? -9.255 2.983 -14.149 1.00 82.62 89 ALA A N 1
ATOM 661 C CA . ALA A 1 89 ? -9.961 2.429 -13.009 1.00 82.62 89 ALA A CA 1
ATOM 662 C C . ALA A 1 89 ? -11.491 2.575 -13.181 1.00 82.62 89 ALA A C 1
ATOM 664 O O . ALA A 1 89 ? -11.953 3.475 -13.895 1.00 82.62 89 ALA A O 1
ATOM 665 N N . PRO A 1 90 ? -12.306 1.717 -12.541 1.00 80.00 90 PRO A N 1
ATOM 666 C CA . PRO A 1 90 ? -13.758 1.817 -12.629 1.00 80.00 90 PRO A CA 1
ATOM 667 C C . PRO A 1 90 ? -14.257 3.146 -12.059 1.00 80.00 90 PRO A C 1
ATOM 669 O O . PRO A 1 90 ? -13.781 3.609 -11.023 1.00 80.00 90 PRO A O 1
ATOM 672 N N . GLN A 1 91 ? -15.251 3.750 -12.714 1.00 79.56 91 GLN A N 1
ATOM 673 C CA . GLN A 1 91 ? -15.906 4.956 -12.212 1.00 79.56 91 GLN A CA 1
ATOM 674 C C . GLN A 1 91 ? -16.667 4.629 -10.920 1.00 79.56 91 GLN A C 1
ATOM 676 O O . GLN A 1 91 ? -17.532 3.754 -10.914 1.00 79.56 91 GLN A O 1
ATOM 681 N N . LEU A 1 92 ? -16.369 5.351 -9.842 1.00 79.56 92 LEU A N 1
ATOM 682 C CA . LEU A 1 92 ? -17.001 5.151 -8.536 1.00 79.56 92 LEU A CA 1
ATOM 683 C C . LEU A 1 92 ? -18.181 6.107 -8.323 1.00 79.56 92 LEU A C 1
ATOM 685 O O . LEU A 1 92 ? -18.272 7.156 -8.965 1.00 79.56 92 LEU A O 1
ATOM 689 N N . ALA A 1 93 ? -19.096 5.726 -7.429 1.00 68.94 93 ALA A N 1
ATOM 690 C CA . ALA A 1 93 ? -20.393 6.380 -7.254 1.00 68.94 93 ALA A CA 1
ATOM 691 C C . ALA A 1 93 ? -20.311 7.776 -6.605 1.00 68.94 93 ALA A C 1
ATOM 693 O O . ALA A 1 93 ? -21.212 8.592 -6.804 1.00 68.94 93 ALA A O 1
ATOM 694 N N . GLY A 1 94 ? -19.240 8.071 -5.859 1.00 73.19 94 GLY A N 1
ATOM 695 C CA . GLY A 1 94 ? -19.050 9.356 -5.183 1.00 73.19 94 GLY A CA 1
ATOM 696 C C . GLY A 1 94 ? -17.597 9.830 -5.159 1.00 73.19 94 GLY A C 1
ATOM 697 O O . GLY A 1 94 ? -16.673 9.021 -5.101 1.00 73.19 94 GLY A O 1
ATOM 698 N N . GLU A 1 95 ? -17.416 11.153 -5.179 1.00 81.38 95 GLU A N 1
ATOM 699 C CA . GLU A 1 95 ? -16.146 11.854 -4.945 1.00 81.38 95 GLU A CA 1
ATOM 700 C C . GLU A 1 95 ? -16.379 12.947 -3.892 1.00 81.38 95 GLU A C 1
ATOM 702 O O . GLU A 1 95 ? -17.324 13.735 -3.999 1.00 81.38 95 GLU A O 1
ATOM 707 N N . LYS A 1 96 ? -15.506 13.016 -2.884 1.00 82.12 96 LYS A N 1
ATOM 708 C CA . LYS A 1 96 ? -15.414 14.133 -1.937 1.00 82.12 96 LYS A CA 1
ATOM 709 C C . LYS A 1 96 ? -13.996 14.688 -1.932 1.00 82.12 96 LYS A C 1
ATOM 711 O O . LYS A 1 96 ? -13.032 13.932 -1.986 1.00 82.12 96 LYS A O 1
ATOM 716 N N . LEU A 1 97 ? -13.872 16.008 -1.835 1.00 81.38 97 LEU A N 1
ATOM 717 C CA . LEU A 1 97 ? -12.584 16.682 -1.679 1.00 81.38 97 LEU A CA 1
ATOM 718 C C . LEU A 1 97 ? -12.335 16.990 -0.201 1.00 81.38 97 LEU A C 1
ATOM 720 O O . LEU A 1 97 ? -13.153 17.651 0.436 1.00 81.38 97 LEU A O 1
ATOM 724 N N . ALA A 1 98 ? -11.191 16.547 0.313 1.00 79.38 98 ALA A N 1
ATOM 725 C CA . ALA A 1 98 ? -10.773 16.700 1.702 1.00 79.38 98 ALA A CA 1
ATOM 726 C C . ALA A 1 98 ? -9.308 17.147 1.741 1.00 79.38 98 ALA A C 1
ATOM 728 O O . ALA A 1 98 ? -8.425 16.371 1.405 1.00 79.38 98 ALA A O 1
ATOM 729 N N . THR A 1 99 ? -9.047 18.414 2.085 1.00 76.94 99 THR A N 1
ATOM 730 C CA . THR A 1 99 ? -7.678 18.956 2.276 1.00 76.94 99 THR A CA 1
ATOM 731 C C . THR A 1 99 ? -6.677 18.659 1.141 1.00 76.94 99 THR A C 1
ATOM 733 O O . THR A 1 99 ? -5.481 18.503 1.368 1.00 76.94 99 THR A O 1
ATOM 736 N N . GLY A 1 100 ? -7.157 18.619 -0.107 1.00 76.31 100 GLY A N 1
ATOM 737 C CA . GLY A 1 100 ? -6.349 18.304 -1.294 1.00 76.31 100 GLY A CA 1
ATOM 738 C C . GLY A 1 100 ? -6.350 16.823 -1.689 1.00 76.31 100 GLY A C 1
ATOM 739 O O . GLY A 1 100 ? -5.875 16.493 -2.769 1.00 76.31 100 GLY A O 1
ATOM 740 N N . HIS A 1 101 ? -6.921 15.948 -0.866 1.00 84.31 101 HIS A N 1
ATOM 741 C CA . HIS A 1 101 ? -7.199 14.548 -1.177 1.00 84.31 101 HIS A CA 1
ATOM 742 C C . HIS A 1 101 ? -8.559 14.400 -1.854 1.00 84.31 101 HIS A C 1
ATOM 744 O O . HIS A 1 101 ? -9.501 15.148 -1.562 1.00 84.31 101 HIS A O 1
ATOM 750 N N . LYS A 1 102 ? -8.675 13.398 -2.728 1.00 87.50 102 LYS A N 1
ATOM 751 C CA . LYS A 1 102 ? -9.972 12.921 -3.218 1.00 87.50 102 LYS A CA 1
ATOM 752 C C . LYS A 1 102 ? -10.326 11.632 -2.500 1.00 87.50 102 LYS A C 1
ATOM 754 O O . LYS A 1 102 ? -9.517 10.712 -2.468 1.00 87.50 102 LYS A O 1
ATOM 759 N N . ILE A 1 103 ? -11.522 11.572 -1.938 1.00 88.69 103 ILE A N 1
ATOM 760 C CA . ILE A 1 103 ? -12.059 10.386 -1.281 1.00 88.69 103 ILE A CA 1
ATOM 761 C C . ILE A 1 103 ? -13.159 9.830 -2.174 1.00 88.69 103 ILE A C 1
ATOM 763 O O . ILE A 1 103 ? -14.140 10.526 -2.453 1.00 88.69 103 ILE A O 1
ATOM 767 N N . HIS A 1 104 ? -12.994 8.588 -2.615 1.00 86.06 104 HIS A N 1
ATOM 768 C CA . HIS A 1 104 ? -13.961 7.897 -3.453 1.00 86.06 104 HIS A CA 1
ATOM 769 C C . HIS A 1 104 ? -14.567 6.698 -2.734 1.00 86.06 104 HIS A C 1
ATOM 771 O O . HIS A 1 104 ? -13.862 5.934 -2.080 1.00 86.06 104 HIS A O 1
ATOM 777 N N . TYR A 1 105 ? -15.874 6.518 -2.910 1.00 82.44 105 TYR A N 1
ATOM 778 C CA . TYR A 1 105 ? -16.642 5.431 -2.305 1.00 82.44 105 TYR A CA 1
ATOM 779 C C . TYR A 1 105 ? -17.138 4.497 -3.403 1.00 82.44 105 TYR A C 1
ATOM 781 O O . TYR A 1 105 ? -17.774 4.950 -4.361 1.00 82.44 105 TYR A O 1
ATOM 789 N N . ALA A 1 106 ? -16.833 3.206 -3.278 1.00 71.75 106 ALA A N 1
ATOM 790 C CA . ALA A 1 106 ? -17.242 2.223 -4.269 1.00 71.75 106 ALA A CA 1
ATOM 791 C C . ALA A 1 106 ? -18.686 1.748 -4.067 1.00 71.75 106 ALA A C 1
ATOM 793 O O . ALA A 1 106 ? -19.458 1.763 -5.023 1.00 71.75 106 ALA A O 1
ATOM 794 N N . LEU A 1 107 ? -19.056 1.350 -2.845 1.00 68.31 107 LEU A N 1
ATOM 795 C CA . LEU A 1 107 ? -20.381 0.833 -2.485 1.00 68.31 107 LEU A CA 1
ATOM 796 C C . LEU A 1 107 ? -20.681 1.119 -1.004 1.00 68.31 107 LEU A C 1
ATOM 798 O O . LEU A 1 107 ? -19.762 1.230 -0.198 1.00 68.31 107 LEU A O 1
ATOM 802 N N . GLU A 1 108 ? -21.962 1.190 -0.638 1.00 66.00 108 GLU A N 1
ATOM 803 C CA . GLU A 1 108 ? -22.404 1.171 0.764 1.00 66.00 108 GLU A CA 1
ATOM 804 C C . GLU A 1 108 ? -22.495 -0.300 1.230 1.00 66.00 108 GLU A C 1
ATOM 806 O O . GLU A 1 108 ? -23.346 -1.056 0.754 1.00 66.00 108 GLU A O 1
ATOM 811 N N . ASN A 1 109 ? -21.594 -0.741 2.116 1.00 68.69 109 ASN A N 1
ATOM 812 C CA . ASN A 1 109 ? -21.566 -2.090 2.706 1.00 68.69 109 ASN A CA 1
ATOM 813 C C . ASN A 1 109 ? -21.009 -1.987 4.138 1.00 68.69 109 ASN A C 1
ATOM 815 O O . ASN A 1 109 ? -20.100 -1.192 4.347 1.00 68.69 109 ASN A O 1
ATOM 819 N N . PRO A 1 110 ? -21.486 -2.784 5.114 1.00 70.44 110 PRO A N 1
ATOM 820 C CA . PRO A 1 110 ? -20.913 -2.794 6.462 1.00 70.44 110 PRO A CA 1
ATOM 821 C C . PRO A 1 110 ? -19.406 -3.095 6.522 1.00 70.44 110 PRO A C 1
ATOM 823 O O . PRO A 1 110 ? -18.758 -2.611 7.437 1.00 70.44 110 PRO A O 1
ATOM 826 N N . ASN A 1 111 ? -18.844 -3.852 5.574 1.00 84.19 111 ASN A N 1
ATOM 827 C CA . ASN A 1 111 ? -17.429 -4.243 5.588 1.00 84.19 111 ASN A CA 1
ATOM 828 C C . ASN A 1 111 ? -16.549 -3.198 4.880 1.00 84.19 111 ASN A C 1
ATOM 830 O O . ASN A 1 111 ? -16.018 -3.445 3.789 1.00 84.19 111 ASN A O 1
ATOM 834 N N . GLN A 1 112 ? -16.435 -2.009 5.467 1.00 90.62 112 GLN A N 1
ATOM 835 C CA . GLN A 1 112 ? -15.688 -0.896 4.879 1.00 90.62 112 GLN A CA 1
ATOM 836 C C . GLN A 1 112 ? -14.171 -1.127 4.988 1.00 90.62 112 GLN A C 1
ATOM 838 O O . GLN A 1 112 ? -13.629 -1.328 6.079 1.00 90.62 112 GLN A O 1
ATOM 843 N N . VAL A 1 113 ? -13.467 -1.059 3.856 1.00 95.31 113 VAL A N 1
ATOM 844 C CA . VAL A 1 113 ? -12.000 -1.147 3.786 1.00 95.31 113 VAL A CA 1
ATOM 845 C C . VAL A 1 113 ? -11.457 0.116 3.142 1.00 95.31 113 VAL A C 1
ATOM 847 O O . VAL A 1 113 ? -11.742 0.408 1.981 1.00 95.31 113 VAL A O 1
ATOM 850 N N . LEU A 1 114 ? -10.647 0.860 3.888 1.00 96.12 114 LEU A N 1
ATOM 851 C CA . LEU A 1 114 ? -10.037 2.087 3.404 1.00 96.12 114 LEU A CA 1
ATOM 852 C C . LEU A 1 114 ? -8.637 1.827 2.858 1.00 96.12 114 LEU A C 1
ATOM 854 O O . LEU A 1 114 ? -7.780 1.273 3.539 1.00 96.12 114 LEU A O 1
ATOM 858 N N . PHE A 1 115 ? -8.388 2.297 1.644 1.00 95.62 115 PHE A N 1
ATOM 859 C CA . PHE A 1 115 ? -7.117 2.196 0.949 1.00 95.62 115 PHE A CA 1
ATOM 860 C C . PHE A 1 115 ? -6.467 3.574 0.819 1.00 95.62 115 PHE A C 1
ATOM 862 O O . PHE A 1 115 ? -7.020 4.474 0.177 1.00 95.62 115 PHE A O 1
ATOM 869 N N . LEU A 1 116 ? -5.272 3.722 1.394 1.00 94.38 116 LEU A N 1
ATOM 870 C CA . LEU A 1 116 ? -4.363 4.807 1.028 1.00 94.38 116 LEU A CA 1
ATOM 871 C C . LEU A 1 116 ? -3.700 4.520 -0.321 1.00 94.38 116 LEU A C 1
ATOM 873 O O . LEU A 1 116 ? -3.724 3.386 -0.804 1.00 94.38 116 LEU A O 1
ATOM 877 N N . ASP A 1 117 ? -3.112 5.558 -0.922 1.00 90.06 117 ASP A N 1
ATOM 878 C CA . ASP A 1 117 ? -2.676 5.530 -2.323 1.00 90.06 117 ASP A CA 1
ATOM 879 C C . ASP A 1 117 ? -3.826 5.036 -3.220 1.00 90.06 117 ASP A C 1
ATOM 881 O O . ASP A 1 117 ? -3.672 4.154 -4.067 1.00 90.06 117 ASP A O 1
ATOM 885 N N . GLY A 1 118 ? -5.030 5.560 -2.977 1.00 90.00 118 GLY A N 1
ATOM 886 C CA . GLY A 1 118 ? -6.260 5.062 -3.574 1.00 90.00 118 GLY A CA 1
ATOM 887 C C . GLY A 1 118 ? -6.251 5.118 -5.102 1.00 90.00 118 GLY A C 1
ATOM 888 O O . GLY A 1 118 ? -6.803 4.225 -5.735 1.00 90.00 118 GLY A O 1
ATOM 889 N N . GLU A 1 119 ? -5.518 6.062 -5.702 1.00 84.81 119 GLU A N 1
ATOM 890 C CA . GLU A 1 119 ? -5.320 6.132 -7.153 1.00 84.81 119 GLU A CA 1
ATOM 891 C C . GLU A 1 119 ? -4.603 4.896 -7.729 1.00 84.81 119 GLU A C 1
ATOM 893 O O . GLU A 1 119 ? -4.755 4.544 -8.899 1.00 84.81 119 GLU A O 1
ATOM 898 N N . VAL A 1 120 ? -3.821 4.217 -6.893 1.00 85.00 120 VAL A N 1
ATOM 899 C CA . VAL A 1 120 ? -3.141 2.962 -7.209 1.00 85.00 120 VAL A CA 1
ATOM 900 C C . VAL A 1 120 ? -4.090 1.796 -6.980 1.00 85.00 120 VAL A C 1
ATOM 902 O O . VAL A 1 120 ? -4.273 0.949 -7.853 1.00 85.00 120 VAL A O 1
ATOM 905 N N . MET A 1 121 ? -4.723 1.778 -5.810 1.00 88.62 121 MET A N 1
ATOM 906 C CA . MET A 1 121 ? -5.552 0.666 -5.350 1.00 88.62 121 MET A CA 1
ATOM 907 C C . MET A 1 121 ? -6.854 0.521 -6.136 1.00 88.62 121 MET A C 1
ATOM 909 O O . MET A 1 121 ? -7.338 -0.594 -6.327 1.00 88.62 121 MET A O 1
ATOM 913 N N . GLN A 1 122 ? -7.399 1.617 -6.660 1.00 88.00 122 GLN A N 1
ATOM 914 C CA . GLN A 1 122 ? -8.594 1.597 -7.500 1.00 88.00 122 GLN A CA 1
ATOM 915 C C . GLN A 1 122 ? -8.354 0.861 -8.828 1.00 88.00 122 GLN A C 1
ATOM 917 O O . GLN A 1 122 ? -9.282 0.279 -9.383 1.00 88.00 122 GLN A O 1
ATOM 922 N N . ARG A 1 123 ? -7.112 0.819 -9.335 1.00 83.88 123 ARG A N 1
ATOM 923 C CA . ARG A 1 123 ? -6.776 0.092 -10.576 1.00 83.88 123 ARG A CA 1
ATOM 924 C C . ARG A 1 123 ? -6.886 -1.425 -10.423 1.00 83.88 123 ARG A C 1
ATOM 926 O O . ARG A 1 123 ? -7.119 -2.115 -11.405 1.00 83.88 123 ARG A O 1
ATOM 933 N N . ILE A 1 124 ? -6.775 -1.935 -9.197 1.00 84.75 124 ILE A N 1
ATOM 934 C CA . ILE A 1 124 ? -6.992 -3.353 -8.874 1.00 84.75 124 ILE A CA 1
ATOM 935 C C . ILE A 1 124 ? -8.339 -3.598 -8.188 1.00 84.75 124 ILE A C 1
ATOM 937 O O . ILE A 1 124 ? -8.521 -4.615 -7.530 1.00 84.75 124 ILE A O 1
ATOM 941 N N . HIS A 1 125 ? -9.307 -2.690 -8.355 1.00 86.62 125 HIS A N 1
ATOM 942 C CA . HIS A 1 125 ? -10.638 -2.812 -7.753 1.00 86.62 125 HIS A CA 1
ATOM 943 C C . HIS A 1 125 ? -11.324 -4.152 -8.060 1.00 86.62 125 HIS A C 1
ATOM 945 O O . HIS A 1 125 ? -11.999 -4.705 -7.194 1.00 86.62 125 HIS A O 1
ATOM 951 N N . ASN A 1 126 ? -11.117 -4.693 -9.266 1.00 83.69 126 ASN A N 1
ATOM 952 C CA . ASN A 1 126 ? -11.708 -5.962 -9.693 1.00 83.69 126 ASN A CA 1
ATOM 953 C C . ASN A 1 126 ? -11.319 -7.140 -8.784 1.00 83.69 126 ASN A C 1
ATOM 955 O O . ASN A 1 126 ? -12.131 -8.039 -8.592 1.00 83.69 126 ASN A O 1
ATOM 959 N N . ASP A 1 127 ? -10.134 -7.106 -8.166 1.00 84.44 127 ASP A N 1
ATOM 960 C CA . ASP A 1 127 ? -9.672 -8.157 -7.247 1.00 84.44 127 ASP A CA 1
ATOM 961 C C . ASP A 1 127 ? -10.492 -8.218 -5.954 1.00 84.44 127 ASP A C 1
ATOM 963 O O . ASP A 1 127 ? -10.447 -9.207 -5.224 1.00 84.44 127 ASP A O 1
ATOM 967 N N . PHE A 1 128 ? -11.212 -7.142 -5.644 1.00 85.12 128 PHE A N 1
ATOM 968 C CA . PHE A 1 128 ? -11.948 -6.986 -4.397 1.00 85.12 128 PHE A CA 1
ATOM 969 C C . PHE A 1 128 ? -13.445 -7.263 -4.543 1.00 85.12 128 PHE A C 1
ATOM 971 O O . PHE A 1 128 ? -14.139 -7.349 -3.530 1.00 85.12 128 PHE A O 1
ATOM 978 N N . LEU A 1 129 ? -13.946 -7.428 -5.774 1.00 82.69 129 LEU A N 1
ATOM 979 C CA . LEU A 1 129 ? -15.372 -7.648 -6.045 1.00 82.69 129 LEU A CA 1
ATOM 980 C C . LEU A 1 129 ? -15.910 -8.908 -5.353 1.00 82.69 129 LEU A C 1
ATOM 982 O O . LEU A 1 129 ? -17.046 -8.910 -4.879 1.00 82.69 129 LEU A O 1
ATOM 986 N N . ASP A 1 130 ? -15.075 -9.940 -5.229 1.00 83.44 130 ASP A N 1
ATOM 987 C CA . ASP A 1 130 ? -15.447 -11.216 -4.612 1.00 83.44 130 ASP A CA 1
ATOM 988 C C . ASP A 1 130 ? -15.222 -11.251 -3.087 1.00 83.44 130 ASP A C 1
ATOM 990 O O . ASP A 1 130 ? -15.642 -12.201 -2.426 1.00 83.44 130 ASP A O 1
ATOM 994 N N . LEU A 1 131 ? -14.595 -10.222 -2.498 1.00 84.19 131 LEU A N 1
ATOM 995 C CA . LEU A 1 131 ? -14.223 -10.205 -1.073 1.00 84.19 131 LEU A CA 1
ATOM 996 C C . LEU A 1 131 ? -15.335 -9.698 -0.140 1.00 84.19 131 LEU A C 1
ATOM 998 O O . LEU A 1 131 ? -15.132 -9.625 1.067 1.00 84.19 131 LEU A O 1
ATOM 1002 N N . ASN A 1 132 ? -16.519 -9.358 -0.666 1.00 85.38 132 ASN A N 1
ATOM 1003 C CA . ASN A 1 132 ? -17.619 -8.754 0.102 1.00 85.38 132 ASN A CA 1
ATOM 1004 C C . ASN A 1 132 ? -17.154 -7.564 0.973 1.00 85.38 132 ASN A C 1
ATOM 1006 O O . ASN A 1 132 ? -17.524 -7.449 2.145 1.00 85.38 132 ASN A O 1
ATOM 1010 N N . ILE A 1 133 ? -16.327 -6.692 0.393 1.00 88.50 133 ILE A N 1
ATOM 1011 C CA . ILE A 1 133 ? -15.873 -5.445 1.015 1.00 88.50 133 ILE A CA 1
ATOM 1012 C C . ILE A 1 133 ? -16.467 -4.236 0.290 1.00 88.50 133 ILE A C 1
ATOM 1014 O O . ILE A 1 133 ? -16.784 -4.311 -0.899 1.00 88.50 133 ILE A O 1
ATOM 1018 N N . ALA A 1 134 ? -16.582 -3.108 0.990 1.00 88.69 134 ALA A N 1
ATOM 1019 C CA . ALA A 1 134 ? -16.783 -1.794 0.385 1.00 88.69 134 ALA A CA 1
ATOM 1020 C C . ALA A 1 134 ? -15.479 -0.989 0.440 1.00 88.69 134 ALA A C 1
ATOM 1022 O O . ALA A 1 134 ? -15.063 -0.551 1.511 1.00 88.69 134 ALA A O 1
ATOM 1023 N N . PRO A 1 135 ? -14.806 -0.797 -0.704 1.00 91.12 135 PRO A N 1
ATOM 1024 C CA . PRO A 1 135 ? -13.623 0.046 -0.758 1.00 91.12 135 PRO A CA 1
ATOM 1025 C C . PRO A 1 135 ? -13.929 1.541 -0.588 1.00 91.12 135 PRO A C 1
ATOM 1027 O O . PRO A 1 135 ? -14.778 2.100 -1.292 1.00 91.12 135 PRO A O 1
ATOM 1030 N N . ILE A 1 136 ? -13.139 2.196 0.263 1.00 92.94 136 ILE A N 1
ATOM 1031 C CA . ILE A 1 136 ? -12.964 3.651 0.324 1.00 92.94 136 ILE A CA 1
ATOM 1032 C C . ILE A 1 136 ? -11.551 3.957 -0.176 1.00 92.94 136 ILE A C 1
ATOM 1034 O O . ILE A 1 136 ? -10.577 3.472 0.391 1.00 92.94 136 ILE A O 1
ATOM 1038 N N . TYR A 1 137 ? -11.410 4.763 -1.223 1.00 93.25 137 TYR A N 1
ATOM 1039 C CA . TYR A 1 137 ? -10.107 5.120 -1.788 1.00 93.25 137 TYR A CA 1
ATOM 1040 C C . TYR A 1 137 ? -9.748 6.559 -1.433 1.00 93.25 137 TYR A C 1
ATOM 1042 O O . TYR A 1 137 ? -10.477 7.483 -1.793 1.00 93.25 137 TYR A O 1
ATOM 1050 N N . VAL A 1 138 ? -8.614 6.759 -0.760 1.00 93.06 138 VAL A N 1
ATOM 1051 C CA . VAL A 1 138 ? -8.064 8.089 -0.465 1.00 93.06 138 VAL A CA 1
ATOM 1052 C C . VAL A 1 138 ? -6.913 8.360 -1.424 1.00 93.06 138 VAL A C 1
ATOM 1054 O O . VAL A 1 138 ? -5.846 7.757 -1.320 1.00 93.06 138 VAL A O 1
ATOM 1057 N N . HIS A 1 139 ? -7.145 9.242 -2.392 1.00 90.00 139 HIS A N 1
ATOM 1058 C CA . HIS A 1 139 ? -6.182 9.562 -3.437 1.00 90.00 139 HIS A CA 1
ATOM 1059 C C . HIS A 1 139 ? -5.251 10.679 -2.990 1.00 90.00 139 HIS A C 1
ATOM 1061 O O . HIS A 1 139 ? -5.700 11.707 -2.468 1.00 90.00 139 HIS A O 1
ATOM 1067 N N . ASN A 1 140 ? -3.976 10.525 -3.327 1.00 83.88 140 ASN A N 1
ATOM 1068 C CA . ASN A 1 140 ? -3.028 11.627 -3.272 1.00 83.88 140 ASN A CA 1
ATOM 1069 C C . ASN A 1 140 ? -3.222 12.548 -4.489 1.00 83.88 140 ASN A C 1
ATOM 1071 O O . ASN A 1 140 ? -3.425 12.088 -5.612 1.00 83.88 140 ASN A O 1
ATOM 1075 N N . SER A 1 141 ? -3.053 13.856 -4.308 1.00 76.06 141 SER A N 1
ATOM 1076 C CA . SER A 1 141 ? -2.933 14.818 -5.420 1.00 76.06 141 SER A CA 1
ATOM 1077 C C . SER A 1 141 ? -1.569 14.764 -6.118 1.00 76.06 141 SER A C 1
ATOM 1079 O O . SER A 1 141 ? -1.395 15.338 -7.194 1.00 76.06 141 SER A O 1
ATOM 1081 N N . GLY A 1 142 ? -0.590 14.083 -5.513 1.00 78.50 142 GLY A N 1
ATOM 1082 C CA . GLY A 1 142 ? 0.737 13.871 -6.074 1.00 78.50 142 GLY A CA 1
ATOM 1083 C C . GLY A 1 142 ? 1.783 13.510 -5.021 1.00 78.50 142 GLY A C 1
ATOM 1084 O O . GLY A 1 142 ? 1.522 13.504 -3.819 1.00 78.50 142 GLY A O 1
ATOM 1085 N N . MET A 1 143 ? 3.011 13.256 -5.481 1.00 79.06 143 MET A N 1
ATOM 1086 C CA . MET A 1 143 ? 4.115 12.809 -4.620 1.00 79.06 143 MET A CA 1
ATOM 1087 C C . MET A 1 143 ? 4.468 13.810 -3.510 1.00 79.06 143 MET A C 1
ATOM 1089 O O . MET A 1 143 ? 4.797 13.406 -2.402 1.00 79.06 143 MET A O 1
ATOM 1093 N N . ALA A 1 144 ? 4.402 15.116 -3.785 1.00 82.19 144 ALA A N 1
ATOM 1094 C CA . ALA A 1 144 ? 4.733 16.134 -2.788 1.00 82.19 144 ALA A CA 1
ATOM 1095 C C . ALA A 1 144 ? 3.755 16.125 -1.603 1.00 82.19 144 ALA A C 1
ATOM 1097 O O . ALA A 1 144 ? 4.204 16.219 -0.464 1.00 82.19 144 ALA A O 1
ATOM 1098 N N . GLN A 1 145 ? 2.450 15.971 -1.870 1.00 84.75 145 GLN A N 1
ATOM 1099 C CA . GLN A 1 145 ? 1.441 15.824 -0.819 1.00 84.75 145 GLN A CA 1
ATOM 1100 C C . GLN A 1 145 ? 1.686 14.536 -0.033 1.00 84.75 145 GLN A C 1
ATOM 1102 O O . GLN A 1 145 ? 1.919 14.615 1.165 1.00 84.75 145 GLN A O 1
ATOM 1107 N N . ARG A 1 146 ? 1.812 13.397 -0.728 1.00 86.00 146 ARG A N 1
ATOM 1108 C CA . ARG A 1 146 ? 2.067 12.085 -0.114 1.00 86.00 146 ARG A CA 1
ATOM 1109 C C . ARG A 1 146 ? 3.273 12.084 0.831 1.00 86.00 146 ARG A C 1
ATOM 1111 O O . ARG A 1 146 ? 3.242 11.483 1.899 1.00 86.00 146 ARG A O 1
ATOM 1118 N N . MET A 1 147 ? 4.365 12.745 0.440 1.00 86.50 147 MET A N 1
ATOM 1119 C CA . MET A 1 147 ? 5.556 12.860 1.290 1.00 86.50 147 MET A CA 1
ATOM 1120 C C . MET A 1 147 ? 5.370 13.844 2.452 1.00 86.50 147 MET A C 1
ATOM 1122 O O . MET A 1 147 ? 6.021 13.683 3.482 1.00 86.50 147 MET A O 1
ATOM 1126 N N . GLY A 1 148 ? 4.497 14.842 2.299 1.00 86.62 148 GLY A N 1
ATOM 1127 C CA . GLY A 1 148 ? 4.036 15.690 3.396 1.00 86.62 148 GLY A CA 1
ATOM 1128 C C . GLY A 1 148 ? 3.224 14.895 4.419 1.00 86.62 148 GLY A C 1
ATOM 1129 O O . GLY A 1 148 ? 3.537 14.954 5.603 1.00 86.62 148 GLY A O 1
ATOM 1130 N N . ASP A 1 149 ? 2.276 14.075 3.962 1.00 87.94 149 ASP A N 1
ATOM 1131 C CA . ASP A 1 149 ? 1.458 13.210 4.824 1.00 87.94 149 ASP A CA 1
ATOM 1132 C C . ASP A 1 149 ? 2.312 12.154 5.540 1.00 87.94 149 ASP A C 1
ATOM 1134 O O . ASP A 1 149 ? 2.093 11.839 6.705 1.00 87.94 149 ASP A O 1
ATOM 1138 N N . PHE A 1 150 ? 3.353 11.646 4.873 1.00 86.25 150 PHE A N 1
ATOM 1139 C CA . PHE A 1 150 ? 4.348 10.776 5.501 1.00 86.25 150 PHE A CA 1
ATOM 1140 C C . PHE A 1 150 ? 5.139 11.472 6.618 1.00 86.25 150 PHE A C 1
ATOM 1142 O O . PHE A 1 150 ? 5.513 10.829 7.601 1.00 86.25 150 PHE A O 1
ATOM 1149 N N . ALA A 1 151 ? 5.421 12.768 6.467 1.00 88.12 151 ALA A N 1
ATOM 1150 C CA . ALA A 1 151 ? 6.135 13.553 7.468 1.00 88.12 151 ALA A CA 1
ATOM 1151 C C . ALA A 1 151 ? 5.238 13.970 8.648 1.00 88.12 151 ALA A C 1
ATOM 1153 O O . ALA A 1 151 ? 5.754 14.166 9.748 1.00 88.12 151 ALA A O 1
ATOM 1154 N N . ASP A 1 152 ? 3.924 14.082 8.434 1.00 91.38 152 ASP A N 1
ATOM 1155 C CA . ASP A 1 152 ? 2.925 14.412 9.456 1.00 91.38 152 ASP A CA 1
ATOM 1156 C C . ASP A 1 152 ? 1.685 13.493 9.370 1.00 91.38 152 ASP A C 1
ATOM 1158 O O . ASP A 1 152 ? 0.599 13.920 8.960 1.00 91.38 152 ASP A O 1
ATOM 1162 N N . PRO A 1 153 ? 1.816 12.210 9.762 1.00 93.31 153 PRO A N 1
ATOM 1163 C CA . PRO A 1 153 ? 0.727 11.243 9.629 1.00 93.31 153 PRO A CA 1
ATOM 1164 C C . PRO A 1 153 ? -0.459 11.545 10.557 1.00 93.31 153 PRO A C 1
ATOM 1166 O O . PRO A 1 153 ? -1.591 11.201 10.225 1.00 93.31 153 PRO A O 1
ATOM 1169 N N . ILE A 1 154 ? -0.227 12.199 11.703 1.00 93.56 154 ILE A N 1
ATOM 1170 C CA . ILE A 1 154 ? -1.287 12.584 12.650 1.00 93.56 154 ILE A CA 1
ATOM 1171 C C . ILE A 1 154 ? -2.080 13.773 12.096 1.00 93.56 154 ILE A C 1
ATOM 1173 O O . ILE A 1 154 ? -3.311 13.739 12.089 1.00 93.56 154 ILE A O 1
ATOM 1177 N N . GLY A 1 155 ? -1.394 14.801 11.581 1.00 92.19 155 GLY A N 1
ATOM 1178 C CA . GLY A 1 155 ? -2.047 15.924 10.912 1.00 92.19 155 GLY A CA 1
ATOM 1179 C C . GLY A 1 155 ? -2.864 15.474 9.702 1.00 92.19 155 GLY A C 1
ATOM 1180 O O . GLY A 1 155 ? -4.012 15.898 9.546 1.00 92.19 155 GLY A O 1
ATOM 1181 N N . PHE A 1 156 ? -2.321 14.551 8.899 1.00 93.38 156 PHE A N 1
ATOM 1182 C CA . PHE A 1 156 ? -3.060 13.887 7.823 1.00 93.38 156 PHE A CA 1
ATOM 1183 C C . PHE A 1 156 ? -4.324 13.186 8.343 1.00 93.38 156 PHE A C 1
ATOM 1185 O O . PHE A 1 156 ? -5.411 13.418 7.810 1.00 93.38 156 PHE A O 1
ATOM 1192 N N . ALA A 1 157 ? -4.203 12.365 9.392 1.00 95.06 157 ALA A N 1
ATOM 1193 C CA . ALA A 1 157 ? -5.318 11.591 9.928 1.00 95.06 157 ALA A CA 1
ATOM 1194 C C . ALA A 1 157 ? -6.471 12.484 10.397 1.00 95.06 157 ALA A C 1
ATOM 1196 O O . ALA A 1 157 ? -7.606 12.249 9.996 1.00 95.06 157 ALA A O 1
ATOM 1197 N N . HIS A 1 158 ? -6.190 13.556 11.143 1.00 94.25 158 HIS A N 1
ATOM 1198 C CA . HIS A 1 158 ? -7.219 14.525 11.537 1.00 94.25 158 HIS A CA 1
ATOM 1199 C C . HIS A 1 158 ? -7.866 15.220 10.333 1.00 94.25 158 HIS A C 1
ATOM 1201 O O . HIS A 1 158 ? -9.081 15.417 10.292 1.00 94.25 158 HIS A O 1
ATOM 1207 N N . ALA A 1 159 ? -7.057 15.607 9.344 1.00 91.69 159 ALA A N 1
ATOM 1208 C CA . ALA A 1 159 ? -7.529 16.333 8.175 1.00 91.69 159 ALA A CA 1
ATOM 1209 C C . ALA A 1 159 ? -8.441 15.480 7.285 1.00 91.69 159 ALA A C 1
ATOM 1211 O O . ALA A 1 159 ? -9.463 15.970 6.815 1.00 91.69 159 ALA A O 1
ATOM 1212 N N . VAL A 1 160 ? -8.075 14.221 7.041 1.00 92.94 160 VAL A N 1
ATOM 1213 C CA . VAL A 1 160 ? -8.829 13.305 6.174 1.00 92.94 160 VAL A CA 1
ATOM 1214 C C . VAL A 1 160 ? -9.949 12.604 6.939 1.00 92.94 160 VAL A C 1
ATOM 1216 O O . VAL A 1 160 ? -11.059 12.484 6.419 1.00 92.94 160 VAL A O 1
ATOM 1219 N N . GLY A 1 161 ? -9.694 12.191 8.182 1.00 92.44 161 GLY A N 1
ATOM 1220 C CA . GLY A 1 161 ? -10.637 11.454 9.023 1.00 92.44 161 GLY A CA 1
ATOM 1221 C C . GLY A 1 161 ? -11.942 12.206 9.268 1.00 92.44 161 GLY A C 1
ATOM 1222 O O . GLY A 1 161 ? -13.012 11.612 9.193 1.00 92.44 161 GLY A O 1
ATOM 1223 N N . ALA A 1 162 ? -11.886 13.535 9.412 1.00 90.69 162 ALA A N 1
ATOM 1224 C CA . ALA A 1 162 ? -13.071 14.385 9.558 1.00 90.69 162 ALA A CA 1
ATOM 1225 C C . ALA A 1 162 ? -14.046 14.343 8.358 1.00 90.69 162 ALA A C 1
ATOM 1227 O O . ALA A 1 162 ? -15.175 14.827 8.463 1.00 90.69 162 ALA A O 1
ATOM 1228 N N . HIS A 1 163 ? -13.618 13.802 7.214 1.00 90.44 163 HIS A N 1
ATOM 1229 C CA . HIS A 1 163 ? -14.408 13.704 5.984 1.00 90.44 163 HIS A CA 1
ATOM 1230 C C . HIS A 1 163 ? -14.810 12.267 5.620 1.00 90.44 163 HIS A C 1
ATOM 1232 O O . HIS A 1 163 ? -15.472 12.057 4.596 1.00 90.44 163 HIS A O 1
ATOM 1238 N N . ILE A 1 164 ? -14.421 11.289 6.440 1.00 89.56 164 ILE A N 1
ATOM 1239 C CA . ILE A 1 164 ? -14.803 9.889 6.281 1.00 89.56 164 ILE A CA 1
ATOM 1240 C C . ILE A 1 164 ? -16.033 9.646 7.152 1.00 89.56 164 ILE A C 1
ATOM 1242 O O . ILE A 1 164 ? -15.97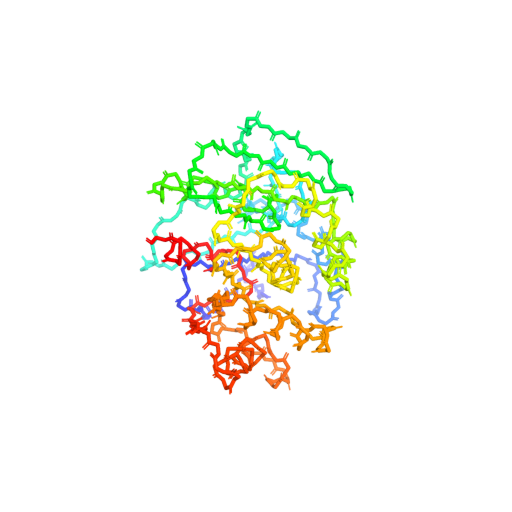4 9.703 8.375 1.00 89.56 164 ILE A O 1
ATOM 1246 N N . GLU A 1 165 ? -17.176 9.446 6.499 1.00 82.00 165 GLU A N 1
ATOM 1247 C CA . GLU A 1 165 ? -18.473 9.317 7.181 1.00 82.00 165 GLU A CA 1
ATOM 1248 C C . GLU A 1 165 ? -18.714 7.910 7.721 1.00 82.00 165 GLU A C 1
ATOM 1250 O O . GLU A 1 165 ? -19.397 7.750 8.732 1.00 82.00 165 GLU A O 1
ATOM 1255 N N . GLU A 1 166 ? -18.152 6.901 7.057 1.00 81.88 166 GLU A N 1
ATOM 1256 C CA . GLU A 1 166 ? -18.284 5.510 7.466 1.00 81.88 166 GLU A CA 1
ATOM 1257 C C . GLU A 1 166 ? -16.998 5.029 8.122 1.00 81.88 166 GLU A C 1
ATOM 1259 O O . GLU A 1 166 ? -15.913 5.182 7.566 1.00 81.88 166 GLU A O 1
ATOM 1264 N N . GLN A 1 167 ? -17.129 4.436 9.306 1.00 88.75 167 GLN A N 1
ATOM 1265 C CA . GLN A 1 167 ? -16.005 3.874 10.041 1.00 88.75 167 GLN A CA 1
ATOM 1266 C C . GLN A 1 167 ? -15.470 2.635 9.302 1.00 88.75 167 GLN A C 1
ATOM 1268 O O . GLN A 1 167 ? -16.192 1.640 9.214 1.00 88.75 167 GLN A O 1
ATOM 1273 N N . PRO A 1 168 ? -14.229 2.657 8.782 1.00 92.94 168 PRO A N 1
ATOM 1274 C CA . PRO A 1 168 ? -13.637 1.486 8.156 1.00 92.94 168 PRO A CA 1
ATOM 1275 C C . PRO A 1 168 ? -13.274 0.434 9.206 1.00 92.94 168 PRO A C 1
ATOM 1277 O O . PRO A 1 168 ? -12.693 0.752 10.244 1.00 92.94 168 PRO A O 1
ATOM 1280 N N . ASP A 1 169 ? -13.539 -0.836 8.910 1.00 94.19 169 ASP A N 1
ATOM 1281 C CA . ASP A 1 169 ? -13.065 -1.953 9.732 1.00 94.19 169 ASP A CA 1
ATOM 1282 C C . ASP A 1 169 ? -11.562 -2.172 9.550 1.00 94.19 169 ASP A C 1
ATOM 1284 O O . ASP A 1 169 ? -10.846 -2.513 10.499 1.00 94.19 169 ASP A O 1
ATOM 1288 N N . VAL A 1 170 ? -11.088 -1.968 8.318 1.00 97.06 170 VAL A N 1
ATOM 1289 C CA . VAL A 1 170 ? -9.701 -2.189 7.917 1.00 97.06 170 VAL A CA 1
ATOM 1290 C C . VAL A 1 170 ? -9.165 -0.963 7.196 1.00 97.06 170 VAL A C 1
ATOM 1292 O O . VAL A 1 170 ? -9.802 -0.450 6.278 1.00 97.06 170 VAL A O 1
ATOM 1295 N N . ILE A 1 171 ? -7.960 -0.530 7.564 1.00 98.19 171 ILE A N 1
ATOM 1296 C CA . ILE A 1 171 ? -7.214 0.491 6.821 1.00 98.19 171 ILE A CA 1
ATOM 1297 C C . ILE A 1 171 ? -5.945 -0.119 6.239 1.00 98.19 171 ILE A C 1
ATOM 1299 O O . ILE A 1 171 ? -5.208 -0.814 6.932 1.00 98.19 171 ILE A O 1
ATOM 1303 N N . VAL A 1 172 ? -5.677 0.147 4.966 1.00 98.06 172 VAL A N 1
ATOM 1304 C CA . VAL A 1 172 ? -4.538 -0.390 4.223 1.00 98.06 172 VAL A CA 1
ATOM 1305 C C . VAL A 1 172 ? -3.574 0.737 3.869 1.00 98.06 172 VAL A C 1
ATOM 1307 O O . VAL A 1 172 ? -3.964 1.728 3.248 1.00 98.06 172 VAL A O 1
ATOM 1310 N N . GLY A 1 173 ? -2.302 0.569 4.235 1.00 95.69 173 GLY A N 1
ATOM 1311 C CA . GLY A 1 173 ? -1.212 1.483 3.896 1.00 95.69 173 GLY A CA 1
ATOM 1312 C C . GLY A 1 173 ? -0.021 0.754 3.280 1.00 95.69 173 GLY A C 1
ATOM 1313 O O . GLY A 1 173 ? 0.340 -0.343 3.704 1.00 95.69 173 GLY A O 1
ATOM 1314 N N . MET A 1 174 ? 0.620 1.378 2.291 1.00 92.62 174 MET A N 1
ATOM 1315 C CA . MET A 1 174 ? 1.806 0.843 1.614 1.00 92.62 174 MET A CA 1
ATOM 1316 C C . MET A 1 174 ? 2.984 1.796 1.772 1.00 92.62 174 MET A C 1
ATOM 1318 O O . MET A 1 174 ? 2.824 3.007 1.605 1.00 92.62 174 MET A O 1
ATOM 1322 N N . SER A 1 175 ? 4.193 1.273 1.996 1.00 91.94 175 SER A N 1
ATOM 1323 C CA . SER A 1 175 ? 5.416 2.088 1.971 1.00 91.94 175 SER A CA 1
ATOM 1324 C C . SER A 1 175 ? 5.308 3.303 2.913 1.00 91.94 175 SER A C 1
ATOM 1326 O O . SER A 1 175 ? 5.023 3.142 4.100 1.00 91.94 175 SER A O 1
ATOM 1328 N N . ALA A 1 176 ? 5.505 4.520 2.401 1.00 87.94 176 ALA A N 1
ATOM 1329 C CA . ALA A 1 176 ? 5.338 5.775 3.135 1.00 87.94 176 ALA A CA 1
ATOM 1330 C C . ALA A 1 176 ? 3.904 6.020 3.661 1.00 87.94 176 ALA A C 1
ATOM 1332 O O . ALA A 1 176 ? 3.726 6.730 4.643 1.00 87.94 176 ALA A O 1
ATOM 1333 N N . GLY A 1 177 ? 2.873 5.404 3.079 1.00 90.56 177 GLY A N 1
ATOM 1334 C CA . GLY A 1 177 ? 1.503 5.491 3.593 1.00 90.56 177 GLY A CA 1
ATOM 1335 C C . GLY A 1 177 ? 1.276 4.707 4.892 1.00 90.56 177 GLY A C 1
ATOM 1336 O O . GLY A 1 177 ? 0.231 4.850 5.515 1.00 90.56 177 GLY A O 1
ATOM 1337 N N . ALA A 1 178 ? 2.229 3.881 5.337 1.00 92.94 178 ALA A N 1
ATOM 1338 C CA . ALA A 1 178 ? 2.030 2.989 6.480 1.00 92.94 178 ALA A CA 1
ATOM 1339 C C . ALA A 1 178 ? 1.724 3.723 7.797 1.00 92.94 178 ALA A C 1
ATOM 1341 O O . ALA A 1 178 ? 0.775 3.372 8.494 1.00 92.94 178 ALA A O 1
ATOM 1342 N N . LEU A 1 179 ? 2.494 4.762 8.139 1.00 92.62 179 LEU A N 1
ATOM 1343 C CA . LEU A 1 179 ? 2.250 5.519 9.374 1.00 92.62 179 LEU A CA 1
ATOM 1344 C C . LEU A 1 179 ? 0.956 6.336 9.299 1.00 92.62 179 LEU A C 1
ATOM 1346 O O . LEU A 1 179 ? 0.241 6.428 10.295 1.00 92.62 179 LEU A O 1
ATOM 1350 N N . ALA A 1 180 ? 0.623 6.867 8.121 1.00 94.25 180 ALA A N 1
ATOM 1351 C CA . ALA A 1 180 ? -0.646 7.547 7.881 1.00 94.25 180 ALA A CA 1
ATOM 1352 C C . ALA A 1 180 ? -1.840 6.589 8.049 1.00 94.25 180 ALA A C 1
ATOM 1354 O O . ALA A 1 180 ? -2.836 6.963 8.661 1.00 94.25 180 ALA A O 1
ATOM 1355 N N . ALA A 1 181 ? -1.721 5.333 7.601 1.00 96.62 181 ALA A N 1
ATOM 1356 C CA . ALA A 1 181 ? -2.741 4.306 7.814 1.00 96.62 181 ALA A CA 1
ATOM 1357 C C . ALA A 1 181 ? -2.931 3.990 9.304 1.00 96.62 181 ALA A C 1
ATOM 1359 O O . ALA A 1 181 ? -4.064 3.912 9.770 1.00 96.62 181 ALA A O 1
ATOM 1360 N N . CYS A 1 182 ? -1.841 3.870 10.070 1.00 96.00 182 CYS A N 1
ATOM 1361 C CA . CYS A 1 182 ? -1.910 3.687 11.521 1.00 96.00 182 CYS A CA 1
ATOM 1362 C C . CYS A 1 182 ? -2.590 4.871 12.223 1.00 96.00 182 CYS A C 1
ATOM 1364 O O . CYS A 1 182 ? -3.457 4.668 13.070 1.00 96.00 182 CYS A O 1
ATOM 1366 N N . ALA A 1 183 ? -2.209 6.101 11.872 1.00 96.38 183 ALA A N 1
ATOM 1367 C CA . ALA A 1 183 ? -2.797 7.309 12.443 1.00 96.38 183 ALA A CA 1
ATOM 1368 C C . ALA A 1 183 ? -4.292 7.415 12.122 1.00 96.38 183 ALA A C 1
ATOM 1370 O O . ALA A 1 183 ? -5.101 7.664 13.013 1.00 96.38 183 ALA A O 1
ATOM 1371 N N . LEU A 1 184 ? -4.670 7.144 10.873 1.00 97.25 184 LEU A N 1
ATOM 1372 C CA . LEU A 1 184 ? -6.063 7.165 10.444 1.00 97.25 184 LEU A CA 1
ATOM 1373 C C . LEU A 1 184 ? -6.883 6.041 11.096 1.00 97.25 184 LEU A C 1
ATOM 1375 O O . LEU A 1 184 ? -8.054 6.241 11.405 1.00 97.25 184 LEU A O 1
ATOM 1379 N N . ALA A 1 185 ? -6.272 4.882 11.364 1.00 97.62 185 ALA A N 1
ATOM 1380 C CA . ALA A 1 185 ? -6.928 3.780 12.066 1.00 97.62 185 ALA A CA 1
ATOM 1381 C C . ALA A 1 185 ? -7.257 4.160 13.512 1.00 97.62 185 ALA A C 1
ATOM 1383 O O . ALA A 1 185 ? -8.341 3.844 13.992 1.00 97.62 185 ALA A O 1
ATOM 1384 N N . VAL A 1 186 ? -6.353 4.877 14.184 1.00 97.00 186 VAL A N 1
ATOM 1385 C CA . VAL A 1 186 ? -6.611 5.437 15.517 1.00 97.00 186 VAL A CA 1
ATOM 1386 C C . VAL A 1 186 ? -7.712 6.497 15.457 1.00 97.00 186 VAL A C 1
ATOM 1388 O O . VAL A 1 186 ? -8.642 6.430 16.254 1.00 97.00 186 VAL A O 1
ATOM 1391 N N . GLU A 1 187 ? -7.634 7.436 14.509 1.00 96.62 187 GLU A N 1
ATOM 1392 C CA . GLU A 1 187 ? -8.601 8.537 14.368 1.00 96.62 187 GLU A CA 1
ATOM 1393 C C . GLU A 1 187 ? -10.030 8.034 14.123 1.00 96.62 187 GLU A C 1
ATOM 1395 O O . GLU A 1 187 ? -10.983 8.534 14.717 1.00 96.62 187 GLU A O 1
ATOM 1400 N N . LEU A 1 188 ? -10.180 7.027 13.261 1.00 96.25 188 LEU A N 1
ATOM 1401 C CA . LEU A 1 188 ? -11.483 6.487 12.873 1.00 96.25 188 LEU A CA 1
ATOM 1402 C C . LEU A 1 188 ? -11.927 5.302 13.738 1.00 96.25 188 LEU A C 1
ATOM 1404 O O . LEU A 1 188 ? -13.043 4.819 13.576 1.00 96.25 188 LEU A O 1
ATOM 1408 N N . GLY A 1 189 ? -11.075 4.811 14.641 1.00 95.25 189 GLY A N 1
ATOM 1409 C CA . GLY A 1 189 ? -11.362 3.634 15.462 1.00 95.25 189 GLY A CA 1
ATOM 1410 C C . GLY A 1 189 ? -11.474 2.337 14.655 1.00 95.25 189 GLY A C 1
ATOM 1411 O O . GLY A 1 189 ? -12.338 1.509 14.944 1.00 95.25 189 GLY A O 1
ATOM 1412 N N . ALA A 1 190 ? -10.643 2.153 13.629 1.00 96.44 190 ALA A N 1
ATOM 1413 C CA . ALA A 1 190 ? -10.639 0.927 12.835 1.00 96.44 190 ALA A CA 1
ATOM 1414 C C . ALA A 1 190 ? -10.263 -0.294 13.687 1.00 96.44 190 ALA A C 1
ATOM 1416 O O . ALA A 1 190 ? -9.516 -0.192 14.659 1.00 96.44 190 ALA A O 1
ATOM 1417 N N . GLN A 1 191 ? -10.739 -1.479 13.308 1.00 96.19 191 GLN A N 1
ATOM 1418 C CA . GLN A 1 191 ? -10.428 -2.710 14.044 1.00 96.19 191 GLN A CA 1
ATOM 1419 C C . GLN A 1 191 ? -9.018 -3.217 13.727 1.00 96.19 191 GLN A C 1
ATOM 1421 O O . GLN A 1 191 ? -8.357 -3.840 14.567 1.00 96.19 191 GLN A O 1
ATOM 1426 N N . ARG A 1 192 ? -8.569 -2.966 12.493 1.00 97.12 192 ARG A N 1
ATOM 1427 C CA . ARG A 1 192 ? -7.350 -3.535 11.930 1.00 97.12 192 ARG A CA 1
ATOM 1428 C C . ARG A 1 192 ? -6.665 -2.572 10.969 1.00 97.12 192 ARG A C 1
ATOM 1430 O O . ARG A 1 192 ? -7.318 -1.861 10.210 1.00 97.12 192 ARG A O 1
ATOM 1437 N N . VAL A 1 193 ? -5.339 -2.611 10.945 1.00 97.88 193 VAL A N 1
ATOM 1438 C CA . VAL A 1 193 ? -4.525 -1.965 9.914 1.00 97.88 193 VAL A CA 1
ATOM 1439 C C . VAL A 1 193 ? -3.681 -3.015 9.193 1.00 97.88 193 VAL A C 1
ATOM 1441 O O . VAL A 1 193 ? -3.107 -3.895 9.831 1.00 97.88 193 VAL A O 1
ATOM 1444 N N . VAL A 1 194 ? -3.625 -2.935 7.866 1.00 98.00 194 VAL A N 1
ATOM 1445 C CA . VAL A 1 194 ? -2.799 -3.782 6.999 1.00 98.00 194 VAL A CA 1
ATOM 1446 C C . VAL A 1 194 ? -1.685 -2.925 6.410 1.00 98.00 194 VAL A C 1
ATOM 1448 O O . VAL A 1 194 ? -1.944 -1.926 5.737 1.00 98.00 194 VAL A O 1
ATOM 1451 N N . LEU A 1 195 ? -0.440 -3.315 6.658 1.00 96.94 195 LEU A N 1
ATOM 1452 C CA . LEU A 1 195 ? 0.758 -2.603 6.240 1.00 96.94 195 LEU A CA 1
ATOM 1453 C C . LEU A 1 195 ? 1.552 -3.447 5.248 1.00 96.94 195 LEU A C 1
ATOM 1455 O O . LEU A 1 195 ? 2.033 -4.529 5.579 1.00 96.94 195 LEU A O 1
ATOM 1459 N N . LEU A 1 196 ? 1.732 -2.924 4.041 1.00 95.81 196 LEU A N 1
ATOM 1460 C CA . LEU A 1 196 ? 2.516 -3.560 2.987 1.00 95.81 196 LEU A CA 1
ATOM 1461 C C . LEU A 1 196 ? 3.848 -2.820 2.844 1.00 95.81 196 LEU A C 1
ATOM 1463 O O . LEU A 1 196 ? 3.883 -1.641 2.482 1.00 95.81 196 LEU A O 1
ATOM 1467 N N . SER A 1 197 ? 4.941 -3.509 3.158 1.00 94.06 197 SER A N 1
ATOM 1468 C CA . SER A 1 197 ? 6.312 -2.997 3.062 1.00 94.06 197 SER A 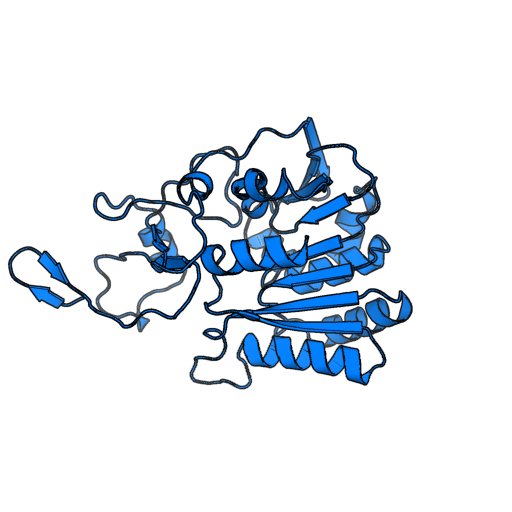CA 1
ATOM 1469 C C . SER A 1 197 ? 6.490 -1.616 3.725 1.00 94.06 197 SER A C 1
ATOM 1471 O O . SER A 1 197 ? 6.882 -0.657 3.052 1.00 94.06 197 SER A O 1
ATOM 1473 N N . PRO A 1 198 ? 6.157 -1.467 5.025 1.00 92.25 198 PRO A N 1
ATOM 1474 C CA . PRO A 1 198 ? 6.053 -0.166 5.682 1.00 92.25 198 PRO A CA 1
ATOM 1475 C C . PRO A 1 198 ? 7.400 0.559 5.786 1.00 92.25 198 PRO A C 1
ATOM 1477 O O . PRO A 1 198 ? 8.384 0.017 6.288 1.00 92.25 198 PRO A O 1
ATOM 1480 N N . ALA A 1 199 ? 7.423 1.834 5.393 1.00 85.12 199 ALA A N 1
ATOM 1481 C CA . ALA A 1 199 ? 8.558 2.719 5.632 1.00 85.12 199 ALA A CA 1
ATOM 1482 C C . ALA A 1 199 ? 8.329 3.523 6.923 1.00 85.12 199 ALA A C 1
ATOM 1484 O O . ALA A 1 199 ? 7.309 4.192 7.052 1.00 85.12 199 ALA A O 1
ATOM 1485 N N . VAL A 1 200 ? 9.275 3.493 7.874 1.00 75.69 200 VAL A N 1
ATOM 1486 C CA . VAL A 1 200 ? 9.164 4.254 9.148 1.00 75.69 200 VAL A CA 1
ATOM 1487 C C . VAL A 1 200 ? 10.405 5.091 9.493 1.00 75.69 200 VAL A C 1
ATOM 1489 O O . VAL A 1 200 ? 10.453 5.746 10.532 1.00 75.69 200 VAL A O 1
ATOM 1492 N N . VAL A 1 201 ? 11.420 5.102 8.620 1.00 65.12 201 VAL A N 1
ATOM 1493 C CA . VAL A 1 201 ? 12.749 5.686 8.903 1.00 65.12 201 VAL A CA 1
ATOM 1494 C C . VAL A 1 201 ? 12.694 7.186 9.219 1.00 65.12 201 VAL A C 1
ATOM 1496 O O . VAL A 1 201 ? 13.501 7.672 10.005 1.00 65.12 201 VAL A O 1
ATOM 1499 N N . ALA A 1 202 ? 11.741 7.928 8.649 1.00 55.62 202 ALA A N 1
ATOM 1500 C CA . ALA A 1 202 ? 11.651 9.379 8.819 1.00 55.62 202 ALA A CA 1
ATOM 1501 C C . ALA A 1 202 ? 10.916 9.838 10.096 1.00 55.62 202 ALA A C 1
ATOM 1503 O O . ALA A 1 202 ? 10.858 11.037 10.346 1.00 55.62 202 ALA A O 1
ATOM 1504 N N . GLY A 1 203 ? 10.366 8.924 10.906 1.00 61.88 203 GLY A N 1
ATOM 1505 C CA . GLY A 1 203 ? 9.414 9.294 11.959 1.00 61.88 203 GLY A CA 1
ATOM 1506 C C . GLY A 1 203 ? 9.391 8.349 13.152 1.00 61.88 203 GLY A C 1
ATOM 1507 O O . GLY A 1 203 ? 8.315 8.018 13.631 1.00 61.88 203 GLY A O 1
ATOM 1508 N N . ILE A 1 204 ? 10.548 7.890 13.640 1.00 71.62 204 ILE A N 1
ATOM 1509 C CA . ILE A 1 204 ? 10.603 6.855 14.690 1.00 71.62 204 ILE A CA 1
ATOM 1510 C C . ILE A 1 204 ? 9.868 7.241 15.984 1.00 71.62 204 ILE A C 1
ATOM 1512 O O . ILE A 1 204 ? 9.262 6.380 16.616 1.00 71.62 204 ILE A O 1
ATOM 1516 N N . ASP A 1 205 ? 9.886 8.517 16.374 1.00 79.38 205 ASP A N 1
ATOM 1517 C CA . ASP A 1 205 ? 9.171 8.983 17.568 1.00 79.38 205 ASP A CA 1
ATOM 1518 C C . ASP A 1 205 ? 7.655 8.980 17.338 1.00 79.38 205 ASP A C 1
ATOM 1520 O O . ASP A 1 205 ? 6.912 8.456 18.166 1.00 79.38 205 ASP A O 1
ATOM 1524 N N . VAL A 1 206 ? 7.213 9.443 16.164 1.00 83.12 206 VAL A N 1
ATOM 1525 C CA . VAL A 1 206 ? 5.807 9.389 15.733 1.00 83.12 206 VAL A CA 1
ATOM 1526 C C . VAL A 1 206 ? 5.331 7.940 15.627 1.00 83.12 206 VAL A C 1
ATOM 1528 O O . VAL A 1 206 ? 4.244 7.606 16.082 1.00 83.12 206 VAL A O 1
ATOM 1531 N N . ALA A 1 207 ? 6.165 7.037 15.109 1.00 82.38 207 ALA A N 1
ATOM 1532 C CA . ALA A 1 207 ? 5.861 5.614 15.056 1.00 82.38 207 ALA A CA 1
ATOM 1533 C C . ALA A 1 207 ? 5.655 5.027 16.462 1.00 82.38 207 ALA A C 1
ATOM 1535 O O . ALA A 1 207 ? 4.734 4.241 16.658 1.00 82.38 207 ALA A O 1
ATOM 1536 N N . ARG A 1 208 ? 6.459 5.424 17.462 1.00 84.19 208 ARG A N 1
ATOM 1537 C CA . ARG A 1 208 ? 6.268 4.984 18.859 1.00 84.19 208 ARG A CA 1
ATOM 1538 C C . ARG A 1 208 ? 4.981 5.512 19.480 1.00 84.19 208 ARG A C 1
ATOM 1540 O O . ARG A 1 208 ? 4.302 4.763 20.185 1.00 84.19 208 ARG A O 1
ATOM 1547 N N . GLU A 1 209 ? 4.648 6.770 19.223 1.00 88.94 209 GLU A N 1
ATOM 1548 C CA . GLU A 1 209 ? 3.378 7.354 19.654 1.00 88.94 209 GLU A CA 1
ATOM 1549 C C . GLU A 1 209 ? 2.196 6.600 19.036 1.00 88.94 209 GLU A C 1
ATOM 1551 O O . GLU A 1 209 ? 1.332 6.106 19.760 1.00 88.94 209 GLU A O 1
ATOM 1556 N N . LEU A 1 210 ? 2.214 6.403 17.716 1.00 89.44 210 LEU A N 1
ATOM 1557 C CA . LEU A 1 210 ? 1.172 5.673 16.997 1.00 89.44 210 LEU A CA 1
ATOM 1558 C C . LEU A 1 210 ? 1.052 4.221 17.462 1.00 89.44 210 LEU A C 1
ATOM 1560 O O . LEU A 1 210 ? -0.062 3.758 17.682 1.00 89.44 210 LEU A O 1
ATOM 1564 N N . MET A 1 211 ? 2.164 3.514 17.689 1.00 88.12 211 MET A N 1
ATOM 1565 C CA . MET A 1 211 ? 2.136 2.168 18.278 1.00 88.12 211 MET A CA 1
ATOM 1566 C C . MET A 1 211 ? 1.425 2.161 19.633 1.00 88.12 211 MET A C 1
ATOM 1568 O O . MET A 1 211 ? 0.589 1.298 19.884 1.00 88.12 211 MET A O 1
ATOM 1572 N N . SER A 1 212 ? 1.707 3.143 20.491 1.00 90.94 212 SER A N 1
ATOM 1573 C CA . SER A 1 212 ? 1.070 3.241 21.809 1.00 90.94 212 SER A CA 1
ATOM 1574 C C . SER A 1 212 ? -0.439 3.482 21.686 1.00 90.94 212 SER A C 1
ATOM 1576 O O . SER A 1 212 ? -1.227 2.874 22.412 1.00 90.94 212 SER A O 1
ATOM 1578 N N . SER A 1 213 ? -0.849 4.310 20.726 1.00 94.38 213 SER A N 1
ATOM 1579 C CA . SER A 1 213 ? -2.258 4.573 20.423 1.00 94.38 213 SER A CA 1
ATOM 1580 C C . SER A 1 213 ? -2.976 3.360 19.822 1.00 94.38 213 SER A C 1
ATOM 1582 O O . SER A 1 213 ? -4.104 3.074 20.220 1.00 94.38 213 SER A O 1
ATOM 1584 N N . LEU A 1 214 ? -2.338 2.601 18.924 1.00 94.25 214 LEU A N 1
ATOM 1585 C CA . LEU A 1 214 ? -2.894 1.357 18.371 1.00 94.25 214 LEU A CA 1
ATOM 1586 C C . LEU A 1 214 ? -3.185 0.341 19.486 1.00 94.25 214 LEU A C 1
ATOM 1588 O O . LEU A 1 214 ? -4.272 -0.236 19.532 1.00 94.25 214 LEU A O 1
ATOM 1592 N N . LEU A 1 215 ? -2.251 0.183 20.431 1.00 93.81 215 LEU A N 1
ATOM 1593 C CA . LEU A 1 215 ? -2.407 -0.687 21.603 1.00 93.81 215 LEU A CA 1
ATOM 1594 C C . LEU A 1 215 ? -3.561 -0.241 22.502 1.00 93.81 215 LEU A C 1
ATOM 1596 O O . LEU A 1 215 ? -4.403 -1.057 22.876 1.00 93.81 215 LEU A O 1
ATOM 1600 N N . ALA A 1 216 ? -3.618 1.053 22.827 1.00 95.19 216 ALA A N 1
ATOM 1601 C CA . ALA A 1 216 ? -4.656 1.615 23.688 1.00 95.19 216 ALA A CA 1
ATOM 1602 C C . ALA A 1 216 ? -6.068 1.429 23.108 1.00 95.19 216 ALA A C 1
ATOM 1604 O O . ALA A 1 216 ? -7.024 1.261 23.864 1.00 95.19 216 ALA A O 1
ATOM 1605 N N . ASN A 1 217 ? -6.185 1.414 21.778 1.00 95.12 217 ASN A N 1
ATOM 1606 C CA . ASN A 1 217 ? -7.443 1.215 21.057 1.00 95.12 217 ASN A CA 1
ATOM 1607 C C . ASN A 1 217 ? -7.685 -0.249 20.637 1.00 95.12 217 ASN A C 1
ATOM 1609 O O . ASN A 1 217 ? -8.677 -0.537 19.975 1.00 95.12 217 ASN A O 1
ATOM 1613 N N . ASN A 1 218 ? -6.818 -1.189 21.040 1.00 95.81 218 ASN A N 1
ATOM 1614 C CA . ASN A 1 218 ? -6.901 -2.615 20.698 1.00 95.81 218 ASN A CA 1
ATOM 1615 C C . ASN A 1 218 ? -6.968 -2.895 19.178 1.00 95.81 218 ASN A C 1
ATOM 1617 O O . ASN A 1 218 ? -7.608 -3.856 18.741 1.00 95.81 218 ASN A O 1
ATOM 1621 N N . ILE A 1 219 ? -6.285 -2.079 18.375 1.00 97.25 219 ILE A N 1
ATOM 1622 C CA . ILE A 1 219 ? -6.231 -2.206 16.913 1.00 97.25 219 ILE A CA 1
ATOM 1623 C C . ILE A 1 219 ? -5.187 -3.266 16.544 1.00 97.25 219 ILE A C 1
ATOM 1625 O O . ILE A 1 219 ? -4.044 -3.197 16.999 1.00 97.25 219 ILE A O 1
ATOM 1629 N N . SER A 1 220 ? -5.563 -4.263 15.736 1.00 97.25 220 SER A N 1
ATOM 1630 C CA . SER A 1 220 ? -4.619 -5.284 15.249 1.00 97.25 220 SER A CA 1
ATOM 1631 C C . SER A 1 220 ? -3.821 -4.796 14.041 1.00 97.25 220 SER A C 1
ATOM 1633 O O . SER A 1 220 ? -4.376 -4.123 13.175 1.00 97.25 220 SER A O 1
ATOM 1635 N N . VAL A 1 221 ? -2.546 -5.173 13.951 1.00 97.38 221 VAL A N 1
ATOM 1636 C CA . VAL A 1 221 ? -1.633 -4.726 12.888 1.00 97.38 221 VAL A CA 1
ATOM 1637 C C . VAL A 1 221 ? -1.134 -5.918 12.077 1.00 97.38 221 VAL A C 1
ATOM 1639 O O . VAL A 1 221 ? -0.293 -6.681 12.544 1.00 97.38 221 VAL A O 1
ATOM 1642 N N . ASP A 1 222 ? -1.599 -6.061 10.843 1.00 97.81 222 ASP A N 1
ATOM 1643 C CA . ASP A 1 222 ? -1.089 -7.080 9.931 1.00 97.81 222 ASP A CA 1
ATOM 1644 C C . ASP A 1 222 ? 0.001 -6.482 9.045 1.00 97.81 222 ASP A C 1
ATOM 1646 O O . ASP A 1 222 ? -0.240 -5.532 8.304 1.00 97.81 222 ASP A O 1
ATOM 1650 N N . ILE A 1 223 ? 1.211 -7.026 9.109 1.00 97.19 223 ILE A N 1
ATOM 1651 C CA . ILE A 1 223 ? 2.380 -6.515 8.393 1.00 97.19 223 ILE A CA 1
ATOM 1652 C C . ILE A 1 223 ? 2.824 -7.562 7.385 1.00 97.19 223 ILE A C 1
ATOM 1654 O O . ILE A 1 223 ? 3.083 -8.708 7.751 1.00 97.19 223 ILE A O 1
ATOM 1658 N N . ALA A 1 224 ? 2.964 -7.170 6.122 1.00 96.88 224 ALA A N 1
ATOM 1659 C CA . ALA A 1 224 ? 3.560 -8.013 5.100 1.00 96.88 224 ALA A CA 1
ATOM 1660 C C . ALA A 1 224 ? 4.745 -7.321 4.423 1.00 96.88 224 ALA A C 1
ATOM 1662 O O . ALA A 1 224 ? 4.674 -6.137 4.099 1.00 96.88 224 ALA A O 1
ATOM 1663 N N . VAL A 1 225 ? 5.833 -8.055 4.187 1.00 95.25 225 VAL A N 1
ATOM 1664 C CA . VAL A 1 225 ? 7.043 -7.523 3.544 1.00 95.25 225 VAL A CA 1
ATOM 1665 C C . VAL A 1 225 ? 7.663 -8.520 2.569 1.00 95.25 225 VAL A C 1
ATOM 1667 O O . VAL A 1 225 ? 7.616 -9.736 2.782 1.00 95.25 225 VAL A O 1
ATOM 1670 N N . GLY A 1 226 ? 8.241 -8.003 1.485 1.00 92.00 226 GLY A N 1
ATOM 1671 C CA . GLY A 1 226 ? 8.885 -8.808 0.460 1.00 92.00 226 GLY A CA 1
ATOM 1672 C C . GLY A 1 226 ? 10.218 -9.386 0.932 1.00 92.00 226 GLY A C 1
ATOM 1673 O O . GLY A 1 226 ? 11.034 -8.698 1.547 1.00 92.00 226 GLY A O 1
ATOM 1674 N N . SER A 1 227 ? 10.485 -10.648 0.598 1.00 89.88 227 SER A N 1
ATOM 1675 C CA . SER A 1 227 ? 11.748 -11.333 0.906 1.00 89.88 227 SER A CA 1
ATOM 1676 C C . SER A 1 227 ? 12.980 -10.649 0.299 1.00 89.88 227 SER A C 1
ATOM 1678 O O . SER A 1 227 ? 14.092 -10.793 0.805 1.00 89.88 227 SER A O 1
ATOM 1680 N N . GLU A 1 228 ? 12.794 -9.902 -0.789 1.00 87.56 228 GLU A N 1
ATOM 1681 C CA . GLU A 1 228 ? 13.856 -9.190 -1.503 1.00 87.56 228 GLU A CA 1
ATOM 1682 C C . GLU A 1 228 ? 14.137 -7.799 -0.910 1.00 87.56 228 GLU A C 1
ATOM 1684 O O . GLU A 1 228 ? 15.161 -7.192 -1.219 1.00 87.56 228 GLU A O 1
ATOM 1689 N N . GLU A 1 229 ? 13.288 -7.310 -0.000 1.00 86.12 229 GLU A N 1
ATOM 1690 C CA . GLU A 1 229 ? 13.420 -5.994 0.644 1.00 86.12 229 GLU A CA 1
ATOM 1691 C C . GLU A 1 229 ? 14.403 -5.975 1.823 1.00 86.12 229 GLU A C 1
ATOM 1693 O O . GLU A 1 229 ? 14.469 -5.002 2.575 1.00 86.12 229 GLU A O 1
ATOM 1698 N N . ASN A 1 230 ? 15.180 -7.049 1.981 1.00 81.81 230 ASN A N 1
ATOM 1699 C CA . ASN A 1 230 ? 16.300 -7.138 2.916 1.00 81.81 230 ASN A CA 1
ATOM 1700 C C . ASN A 1 230 ? 17.671 -6.948 2.234 1.00 81.81 230 ASN A C 1
ATOM 1702 O O . ASN A 1 230 ? 18.717 -7.071 2.871 1.00 81.81 230 ASN A O 1
ATOM 1706 N N . ARG A 1 231 ? 17.693 -6.702 0.917 1.00 67.19 231 ARG A N 1
ATOM 1707 C CA . ARG A 1 231 ? 18.93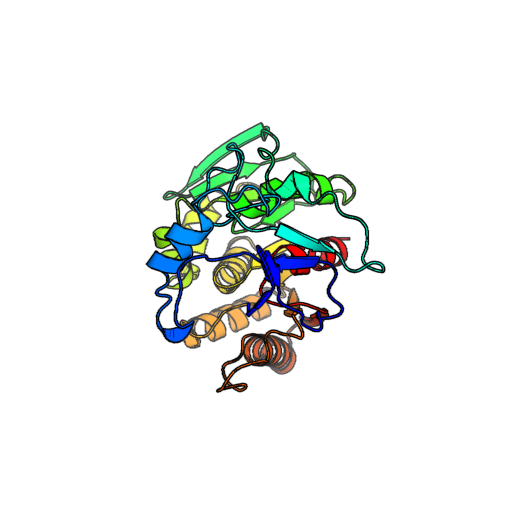2 -6.589 0.135 1.00 67.19 231 ARG A CA 1
ATOM 1708 C C . ARG A 1 231 ? 19.436 -5.141 0.111 1.00 67.19 231 ARG A C 1
ATOM 1710 O O . ARG A 1 231 ? 18.678 -4.221 -0.174 1.00 67.19 231 ARG A O 1
ATOM 1717 N N . GLY A 1 232 ? 20.725 -4.944 0.387 1.00 65.38 232 GLY A N 1
ATOM 1718 C CA . GLY A 1 232 ? 21.400 -3.642 0.340 1.00 65.38 232 GLY A CA 1
ATOM 1719 C C . GLY A 1 232 ? 22.653 -3.595 1.219 1.00 65.38 232 GLY A C 1
ATOM 1720 O O . GLY A 1 232 ? 22.893 -4.506 2.007 1.00 65.38 232 GLY A O 1
ATOM 1721 N N . ASP A 1 233 ? 23.436 -2.518 1.109 1.00 70.12 233 ASP A N 1
ATOM 1722 C CA . ASP A 1 233 ? 24.701 -2.348 1.853 1.00 70.12 233 ASP A CA 1
ATOM 1723 C C . ASP A 1 233 ? 24.503 -2.144 3.368 1.00 70.12 233 ASP A C 1
ATOM 1725 O O . ASP A 1 233 ? 25.462 -2.210 4.137 1.00 70.12 233 ASP A O 1
ATOM 1729 N N . ARG A 1 234 ? 23.260 -1.882 3.797 1.00 75.44 234 ARG A N 1
ATOM 1730 C CA . ARG A 1 234 ? 22.851 -1.688 5.197 1.00 75.44 234 ARG A CA 1
ATOM 1731 C C . ARG A 1 234 ? 21.581 -2.480 5.519 1.00 75.44 234 ARG A C 1
ATOM 1733 O O . ARG A 1 234 ? 20.495 -1.896 5.564 1.00 75.44 234 ARG A O 1
ATOM 1740 N N . PRO A 1 235 ? 21.679 -3.808 5.706 1.00 73.25 235 PRO A N 1
ATOM 1741 C CA . PRO A 1 235 ? 20.528 -4.662 6.008 1.00 73.25 235 PRO A CA 1
ATOM 1742 C C . PRO A 1 235 ? 19.767 -4.236 7.271 1.00 73.25 235 PRO A C 1
ATOM 1744 O O . PRO A 1 235 ? 18.558 -4.413 7.366 1.00 73.25 235 PRO A O 1
ATOM 1747 N N . GLU A 1 236 ? 20.444 -3.612 8.233 1.00 76.38 236 GLU A N 1
ATOM 1748 C CA . GLU A 1 236 ? 19.839 -3.076 9.452 1.00 76.38 236 GLU A CA 1
ATOM 1749 C C . GLU A 1 236 ? 18.907 -1.877 9.204 1.00 76.38 236 GLU A C 1
ATOM 1751 O O . GLU A 1 236 ? 18.098 -1.537 10.063 1.00 76.38 236 GLU A O 1
ATOM 1756 N N . GLN A 1 237 ? 19.008 -1.246 8.031 1.00 78.81 237 GLN A N 1
ATOM 1757 C CA . GLN A 1 237 ? 18.150 -0.142 7.583 1.00 78.81 237 GLN A CA 1
ATOM 1758 C C . GLN A 1 237 ? 17.152 -0.594 6.505 1.00 78.81 237 GLN A C 1
ATOM 1760 O O . GLN A 1 237 ? 16.477 0.242 5.904 1.00 78.81 237 GLN A O 1
ATOM 1765 N N . SER A 1 238 ? 17.078 -1.899 6.230 1.00 86.81 238 SER A N 1
ATOM 1766 C CA . SER A 1 238 ? 16.199 -2.453 5.206 1.00 86.81 238 SER A CA 1
ATOM 1767 C C . SER A 1 238 ? 14.729 -2.372 5.626 1.00 86.81 238 SER A C 1
ATOM 1769 O O . SER A 1 238 ? 14.403 -2.425 6.816 1.00 86.81 238 SER A O 1
ATOM 1771 N N . ILE A 1 239 ? 13.825 -2.274 4.644 1.00 88.25 239 ILE A N 1
ATOM 1772 C CA . ILE A 1 239 ? 12.374 -2.276 4.898 1.00 88.25 239 ILE A CA 1
ATOM 1773 C C . ILE A 1 239 ? 11.959 -3.573 5.597 1.00 88.25 239 ILE A C 1
ATOM 1775 O O . ILE A 1 239 ? 11.120 -3.539 6.492 1.00 88.25 239 ILE A O 1
ATOM 1779 N N . PHE A 1 240 ? 12.606 -4.695 5.268 1.00 91.19 240 PHE A N 1
ATOM 1780 C CA . PHE A 1 240 ? 12.405 -5.961 5.966 1.00 91.19 240 PHE A CA 1
ATOM 1781 C C . PHE A 1 240 ? 12.689 -5.852 7.470 1.00 91.19 240 PHE A C 1
ATOM 1783 O O . PHE A 1 240 ? 11.821 -6.160 8.285 1.00 91.19 240 PHE A O 1
ATOM 1790 N N . THR A 1 241 ? 13.885 -5.391 7.847 1.00 89.38 241 THR A N 1
ATOM 1791 C CA . THR A 1 241 ? 14.290 -5.274 9.258 1.00 89.38 241 THR A CA 1
ATOM 1792 C C . THR A 1 241 ? 13.391 -4.301 10.015 1.00 89.38 241 THR A C 1
ATOM 1794 O O . THR A 1 241 ? 13.020 -4.544 11.161 1.00 89.38 241 THR A O 1
ATOM 1797 N N . ILE A 1 242 ? 13.001 -3.212 9.356 1.00 87.50 242 ILE A N 1
ATOM 1798 C CA . ILE A 1 242 ? 12.068 -2.221 9.890 1.00 87.50 242 ILE A CA 1
ATOM 1799 C C . ILE A 1 242 ? 10.692 -2.835 10.161 1.00 87.50 242 ILE A C 1
ATOM 1801 O O . ILE A 1 242 ? 10.147 -2.657 11.249 1.00 87.50 242 ILE A O 1
ATOM 1805 N N . ALA A 1 243 ? 10.134 -3.552 9.187 1.00 91.75 243 ALA A N 1
ATOM 1806 C CA . ALA A 1 243 ? 8.823 -4.176 9.296 1.00 91.75 243 ALA A CA 1
ATOM 1807 C C . ALA A 1 243 ? 8.804 -5.248 10.396 1.00 91.75 243 ALA A C 1
ATOM 1809 O O . ALA A 1 243 ? 7.864 -5.292 11.189 1.00 91.75 243 ALA A O 1
ATOM 1810 N N . GLN A 1 244 ? 9.868 -6.054 10.491 1.00 91.88 244 GLN A N 1
ATOM 1811 C CA . GLN A 1 244 ? 10.041 -7.028 11.571 1.00 91.88 244 GLN A CA 1
ATOM 1812 C C . GLN A 1 244 ? 10.112 -6.329 12.935 1.00 91.88 244 GLN A C 1
ATOM 1814 O O . GLN A 1 244 ? 9.379 -6.689 13.848 1.00 91.88 244 GLN A O 1
ATOM 1819 N N . GLY A 1 245 ? 10.936 -5.283 13.065 1.00 89.62 245 GLY A N 1
ATOM 1820 C CA . GLY A 1 245 ? 11.060 -4.530 14.314 1.00 89.62 245 GLY A CA 1
ATOM 1821 C C . GLY A 1 245 ? 9.753 -3.859 14.751 1.00 89.62 245 GLY A C 1
ATOM 1822 O O . GLY A 1 245 ? 9.486 -3.759 15.947 1.00 89.62 245 GLY A O 1
ATOM 1823 N N . LEU A 1 246 ? 8.920 -3.431 13.796 1.00 89.12 246 LEU A N 1
ATOM 1824 C CA . LEU A 1 246 ? 7.578 -2.918 14.070 1.00 89.12 246 LEU A CA 1
ATOM 1825 C C . LEU A 1 246 ? 6.662 -4.020 14.623 1.00 89.12 246 LEU A C 1
ATOM 1827 O O . LEU A 1 246 ? 6.022 -3.804 15.652 1.00 89.12 246 LEU A O 1
ATOM 1831 N N . ALA A 1 247 ? 6.628 -5.194 13.983 1.00 92.06 247 ALA A N 1
ATOM 1832 C CA . ALA A 1 247 ? 5.844 -6.337 14.453 1.00 92.06 247 ALA A CA 1
ATOM 1833 C C . ALA A 1 247 ? 6.252 -6.752 15.874 1.00 92.06 247 ALA A C 1
ATOM 1835 O O . ALA A 1 247 ? 5.398 -6.789 16.762 1.00 92.06 247 ALA A O 1
ATOM 1836 N N . ASP A 1 248 ? 7.553 -6.967 16.092 1.00 91.75 248 ASP A N 1
ATOM 1837 C CA . ASP A 1 248 ? 8.126 -7.381 17.375 1.00 91.75 248 ASP A CA 1
ATOM 1838 C C . ASP A 1 248 ? 7.852 -6.343 18.472 1.00 91.75 248 ASP A C 1
ATOM 1840 O O . ASP A 1 248 ? 7.558 -6.692 19.619 1.00 91.75 248 ASP A O 1
ATOM 1844 N N . GLY A 1 249 ? 7.939 -5.053 18.129 1.00 89.44 249 GLY A N 1
ATOM 1845 C CA . GLY A 1 249 ? 7.660 -3.949 19.043 1.00 89.44 249 GLY A CA 1
ATOM 1846 C C . GLY A 1 249 ? 6.205 -3.924 19.514 1.00 89.44 249 GLY A C 1
ATOM 1847 O O . GLY A 1 249 ? 5.954 -3.707 20.700 1.00 89.44 249 GLY A O 1
ATOM 1848 N N . ILE A 1 250 ? 5.258 -4.201 18.612 1.00 90.44 250 ILE A N 1
ATOM 1849 C CA . ILE A 1 250 ? 3.829 -4.285 18.936 1.00 90.44 250 ILE A CA 1
ATOM 1850 C C . ILE A 1 250 ? 3.554 -5.484 19.850 1.00 90.44 250 ILE A C 1
ATOM 1852 O O . ILE A 1 250 ? 2.910 -5.310 20.886 1.00 90.44 250 ILE A O 1
ATOM 1856 N N . GLU A 1 251 ? 4.067 -6.677 19.526 1.00 91.94 251 GLU A N 1
ATOM 1857 C CA . GLU A 1 251 ? 3.876 -7.869 20.370 1.00 91.94 251 GLU A CA 1
ATOM 1858 C C . GLU A 1 251 ? 4.502 -7.686 21.757 1.00 91.94 251 GLU A C 1
ATOM 1860 O O . GLU A 1 251 ? 3.867 -7.962 22.777 1.00 91.94 251 GLU A O 1
ATOM 1865 N N . SER A 1 252 ? 5.728 -7.155 21.814 1.00 91.00 252 SER A N 1
ATOM 1866 C CA . SER A 1 252 ? 6.456 -6.926 23.070 1.00 91.00 252 SER A CA 1
ATOM 1867 C C . SER A 1 252 ? 5.738 -5.943 23.997 1.00 91.00 252 SER A C 1
ATOM 1869 O O . SER A 1 252 ? 5.885 -6.018 25.218 1.00 91.00 252 SER A O 1
ATOM 1871 N N . ALA A 1 253 ? 4.953 -5.026 23.430 1.00 89.12 253 ALA A N 1
ATOM 1872 C CA . ALA A 1 253 ? 4.136 -4.070 24.166 1.00 89.12 253 ALA A CA 1
ATOM 1873 C C . ALA A 1 253 ? 2.731 -4.607 24.523 1.00 89.12 253 ALA A C 1
ATOM 1875 O O . ALA A 1 253 ? 1.918 -3.871 25.083 1.00 89.12 253 ALA A O 1
ATOM 1876 N N . GLY A 1 254 ? 2.447 -5.886 24.243 1.00 91.19 254 GLY A N 1
ATOM 1877 C CA . GLY A 1 254 ? 1.177 -6.554 24.553 1.00 91.19 254 GLY A CA 1
ATOM 1878 C C . GLY A 1 254 ? 0.098 -6.399 23.478 1.00 91.19 254 GLY A C 1
ATOM 1879 O O . GLY A 1 254 ? -1.075 -6.651 23.754 1.00 91.19 254 GLY A O 1
ATOM 1880 N N . GLY A 1 255 ? 0.475 -5.963 22.276 1.00 91.62 255 GLY A N 1
ATOM 1881 C CA . GLY A 1 255 ? -0.422 -5.794 21.139 1.00 91.62 255 GLY A CA 1
ATOM 1882 C C . GLY A 1 255 ? -0.690 -7.058 20.346 1.00 91.62 255 GLY A C 1
ATOM 1883 O O . GLY A 1 255 ? -0.191 -8.138 20.651 1.00 91.62 255 GLY A O 1
ATOM 1884 N N . ARG A 1 256 ? -1.483 -6.893 19.285 1.00 94.31 256 ARG A N 1
ATOM 1885 C CA . ARG A 1 256 ? -1.770 -7.939 18.301 1.00 94.31 256 ARG A CA 1
ATOM 1886 C C . ARG A 1 256 ? -1.162 -7.533 16.969 1.00 94.31 256 ARG A C 1
ATOM 1888 O O . ARG A 1 256 ? -1.677 -6.615 16.330 1.00 94.31 256 ARG A O 1
ATOM 1895 N N . SER A 1 257 ? -0.103 -8.213 16.552 1.00 95.44 257 SER A N 1
ATOM 1896 C CA . SER A 1 257 ? 0.426 -8.086 15.200 1.00 95.44 257 SER A CA 1
ATOM 1897 C C . SER A 1 257 ? 0.517 -9.443 14.512 1.00 95.44 257 SER A C 1
ATOM 1899 O O . SER A 1 257 ? 0.586 -10.488 15.156 1.00 95.44 257 SER A O 1
ATOM 1901 N N . THR A 1 258 ? 0.470 -9.428 13.184 1.00 96.19 258 THR A N 1
ATOM 1902 C CA . THR A 1 258 ? 0.872 -10.563 12.354 1.00 96.19 258 THR A CA 1
ATOM 1903 C C . THR A 1 258 ? 2.002 -10.113 11.441 1.00 96.19 258 THR A C 1
ATOM 1905 O O . THR A 1 258 ? 2.013 -8.977 10.968 1.00 96.19 258 THR A O 1
ATOM 1908 N N . PHE A 1 259 ? 2.979 -10.988 11.207 1.00 96.62 259 PHE A N 1
ATOM 1909 C CA . PHE A 1 259 ? 4.107 -10.698 10.329 1.00 96.62 259 PHE A CA 1
ATOM 1910 C C . PHE A 1 259 ? 4.209 -11.753 9.231 1.00 96.62 259 PHE A C 1
ATOM 1912 O O . PHE A 1 259 ? 4.421 -12.936 9.499 1.00 96.62 259 PHE A O 1
ATOM 1919 N N . THR A 1 260 ? 4.046 -11.318 7.985 1.00 96.12 260 THR A N 1
ATOM 1920 C CA . THR A 1 260 ? 4.031 -12.172 6.797 1.00 96.12 260 THR A CA 1
ATOM 1921 C C . THR A 1 260 ? 5.181 -11.805 5.872 1.00 96.12 260 THR A C 1
ATOM 1923 O O . THR A 1 260 ? 5.271 -10.685 5.376 1.00 96.12 260 THR A O 1
ATOM 1926 N N . VAL A 1 261 ? 6.041 -12.771 5.564 1.00 94.38 261 VAL A N 1
ATOM 1927 C CA . VAL A 1 261 ? 7.040 -12.612 4.502 1.00 94.38 261 VAL A CA 1
ATOM 1928 C C . VAL A 1 261 ? 6.486 -13.212 3.221 1.00 94.38 261 VAL A C 1
ATOM 1930 O O . VAL A 1 261 ? 6.099 -14.382 3.206 1.00 94.38 261 VAL A O 1
ATOM 1933 N N . PHE A 1 262 ? 6.460 -12.432 2.143 1.00 90.12 262 PHE A N 1
ATOM 1934 C CA . PHE A 1 262 ? 6.054 -12.919 0.828 1.00 90.12 262 PHE A CA 1
ATOM 1935 C C . PHE A 1 262 ? 7.224 -12.906 -0.160 1.00 90.12 262 PHE A C 1
ATOM 1937 O O . PHE A 1 262 ? 8.127 -12.075 -0.049 1.00 90.12 262 PHE A O 1
ATOM 1944 N N . PRO A 1 263 ? 7.229 -13.802 -1.156 1.00 87.19 263 PRO A N 1
ATOM 1945 C CA . PRO A 1 263 ? 8.223 -13.740 -2.214 1.00 87.19 263 PRO A CA 1
ATOM 1946 C C . PRO A 1 263 ? 8.034 -12.499 -3.099 1.00 87.19 263 PRO A C 1
ATOM 1948 O O . PRO A 1 263 ? 6.969 -12.310 -3.688 1.00 87.19 263 PRO A O 1
ATOM 1951 N N . GLY A 1 264 ? 9.068 -11.666 -3.214 1.00 85.69 264 GLY A N 1
ATOM 1952 C CA . GLY A 1 264 ? 9.027 -10.431 -4.004 1.00 85.69 264 GLY A CA 1
ATOM 1953 C C . GLY A 1 264 ? 9.699 -9.252 -3.311 1.00 85.69 264 GLY A C 1
ATOM 1954 O O . GLY A 1 264 ? 10.357 -9.420 -2.284 1.00 85.69 264 GLY A O 1
ATOM 1955 N N . GLY A 1 265 ? 9.557 -8.068 -3.908 1.00 86.31 265 GLY A N 1
ATOM 1956 C CA . GLY A 1 265 ? 10.154 -6.816 -3.439 1.00 86.31 265 GLY A CA 1
ATOM 1957 C C . GLY A 1 265 ? 9.125 -5.709 -3.196 1.00 86.31 265 GLY A C 1
ATOM 1958 O O . GLY A 1 265 ? 7.935 -5.974 -3.047 1.00 86.31 265 GLY A O 1
ATOM 1959 N N . HIS A 1 266 ? 9.601 -4.463 -3.204 1.00 87.38 266 HIS A N 1
ATOM 1960 C CA . HIS A 1 266 ? 8.796 -3.250 -3.027 1.00 87.38 266 HIS A CA 1
ATOM 1961 C C . HIS A 1 266 ? 7.986 -2.916 -4.297 1.00 87.38 266 HIS A C 1
ATOM 1963 O O . HIS A 1 266 ? 8.323 -1.990 -5.037 1.00 87.38 266 HIS A O 1
ATOM 1969 N N . ASP A 1 267 ? 6.976 -3.732 -4.601 1.00 84.56 267 ASP A N 1
ATOM 1970 C CA . ASP A 1 267 ? 6.309 -3.769 -5.905 1.00 84.56 267 ASP A CA 1
ATOM 1971 C C . ASP A 1 267 ? 4.817 -4.111 -5.777 1.00 84.56 267 ASP A C 1
ATOM 1973 O O . ASP A 1 267 ? 4.458 -5.108 -5.146 1.00 84.56 267 ASP A O 1
ATOM 1977 N N . LEU A 1 268 ? 3.944 -3.341 -6.443 1.00 84.38 268 LEU A N 1
ATOM 1978 C CA . LEU A 1 268 ? 2.505 -3.619 -6.467 1.00 84.38 268 LEU A CA 1
ATOM 1979 C C . LEU A 1 268 ? 2.212 -5.019 -7.022 1.00 84.38 268 LEU A C 1
ATOM 1981 O O . LEU A 1 268 ? 1.323 -5.693 -6.505 1.00 84.38 268 LEU A O 1
ATOM 1985 N N . ALA A 1 269 ? 2.966 -5.485 -8.023 1.00 82.88 269 ALA A N 1
ATOM 1986 C CA . ALA A 1 269 ? 2.772 -6.822 -8.585 1.00 82.88 269 ALA A CA 1
ATOM 1987 C C . ALA A 1 269 ? 3.003 -7.943 -7.550 1.00 82.88 269 ALA A C 1
ATOM 1989 O O . ALA A 1 269 ? 2.381 -9.003 -7.634 1.00 82.88 269 ALA A O 1
ATOM 1990 N N . ALA A 1 270 ? 3.846 -7.693 -6.543 1.00 85.81 270 ALA A N 1
ATOM 1991 C CA . ALA A 1 270 ? 4.056 -8.601 -5.421 1.00 85.81 270 ALA A CA 1
ATOM 1992 C C . ALA A 1 270 ? 3.035 -8.375 -4.289 1.00 85.81 270 ALA A C 1
ATOM 1994 O O . ALA A 1 270 ? 2.570 -9.338 -3.680 1.00 85.81 270 ALA A O 1
ATOM 1995 N N . TRP A 1 271 ? 2.639 -7.124 -4.032 1.00 89.00 271 TRP A N 1
ATOM 1996 C CA . TRP A 1 271 ? 1.667 -6.768 -2.992 1.00 89.00 271 TRP A CA 1
ATOM 1997 C C . TRP A 1 271 ? 0.239 -7.222 -3.294 1.00 89.00 271 TRP A C 1
ATOM 1999 O O . TRP A 1 271 ? -0.440 -7.721 -2.401 1.00 89.00 271 TRP A O 1
ATOM 2009 N N . ARG A 1 272 ? -0.212 -7.073 -4.544 1.00 87.69 272 ARG A N 1
ATOM 2010 C CA . ARG A 1 272 ? -1.572 -7.380 -5.021 1.00 87.69 272 ARG A CA 1
ATOM 2011 C C . ARG A 1 272 ? -2.108 -8.740 -4.522 1.00 87.69 272 ARG A C 1
ATOM 2013 O O . ARG A 1 272 ? -3.119 -8.749 -3.818 1.00 87.69 272 ARG A O 1
ATOM 2020 N N . PRO A 1 273 ? -1.435 -9.883 -4.771 1.00 86.50 273 PRO A N 1
ATOM 2021 C CA . PRO A 1 273 ? -1.900 -11.190 -4.292 1.00 86.50 273 PRO A CA 1
ATOM 2022 C C . PRO A 1 273 ? -1.854 -11.356 -2.775 1.00 86.50 273 PRO A C 1
ATOM 2024 O O . PRO A 1 273 ? -2.637 -12.111 -2.200 1.00 86.50 273 PRO A O 1
ATOM 2027 N N . VAL A 1 274 ? -0.902 -10.700 -2.116 1.00 90.62 274 VAL A N 1
ATOM 2028 C CA . VAL A 1 274 ? -0.748 -10.772 -0.662 1.00 90.62 274 VAL A CA 1
ATOM 2029 C C . VAL A 1 274 ? -1.910 -10.051 0.004 1.00 90.62 274 VAL A C 1
ATOM 2031 O O . VAL A 1 274 ? -2.549 -10.618 0.884 1.00 90.62 274 VAL A O 1
ATOM 2034 N N . LEU A 1 275 ? -2.234 -8.856 -0.482 1.00 92.88 275 LEU A N 1
ATOM 2035 C CA . LEU A 1 275 ? -3.332 -8.055 0.024 1.00 92.88 275 LEU A CA 1
ATOM 2036 C C . LEU A 1 275 ? -4.682 -8.760 -0.124 1.00 92.88 275 LEU A C 1
ATOM 2038 O O . LEU A 1 275 ? -5.425 -8.823 0.850 1.00 92.88 275 LEU A O 1
ATOM 2042 N N . ALA A 1 276 ? -4.978 -9.334 -1.295 1.00 88.69 276 ALA A N 1
ATOM 2043 C CA . ALA A 1 276 ? -6.226 -10.068 -1.508 1.00 88.69 276 ALA A CA 1
ATOM 2044 C C . ALA A 1 276 ? -6.414 -11.195 -0.472 1.00 88.69 276 ALA A C 1
ATOM 2046 O O . ALA A 1 276 ? -7.497 -11.345 0.083 1.00 88.69 276 ALA A O 1
ATOM 2047 N N . ARG A 1 277 ? -5.338 -11.927 -0.135 1.00 89.25 277 ARG A N 1
ATOM 2048 C CA . ARG A 1 277 ? -5.359 -12.967 0.913 1.00 89.25 277 ARG A CA 1
ATOM 2049 C C . ARG A 1 277 ? -5.488 -12.422 2.334 1.00 89.25 277 ARG A C 1
ATOM 2051 O O . ARG A 1 277 ? -5.991 -13.121 3.200 1.00 89.25 277 ARG A O 1
ATOM 2058 N N . MET A 1 278 ? -4.976 -11.226 2.611 1.00 92.75 278 MET A N 1
ATOM 2059 C CA . MET A 1 278 ? -5.083 -10.612 3.943 1.00 92.75 278 MET A CA 1
ATOM 2060 C C . MET A 1 278 ? -6.480 -10.029 4.200 1.00 92.75 278 MET A C 1
ATOM 2062 O O . MET A 1 278 ? -6.873 -9.837 5.356 1.00 92.75 278 MET A O 1
ATOM 2066 N N . LEU A 1 279 ? -7.215 -9.719 3.129 1.00 92.12 279 LEU A N 1
ATOM 2067 C CA . LEU A 1 279 ? -8.569 -9.172 3.180 1.00 92.12 279 LEU A CA 1
ATOM 2068 C C . LEU A 1 279 ? -9.676 -10.239 3.099 1.00 92.12 279 LEU A C 1
ATOM 2070 O O . LEU A 1 279 ? -10.802 -9.917 3.464 1.00 92.12 279 LEU A O 1
ATOM 2074 N N . SER A 1 280 ? -9.370 -11.465 2.655 1.00 85.94 280 SER A N 1
ATOM 2075 C CA . SER A 1 280 ? -10.287 -12.622 2.645 1.00 85.94 280 SER A CA 1
ATOM 2076 C C . SER A 1 280 ? -10.432 -13.281 4.013 1.00 85.94 280 SER A C 1
ATOM 2078 O O . SER A 1 280 ? -11.565 -13.675 4.363 1.00 85.94 280 SER A O 1
#

Secondary structure (DSSP, 8-state):
-EEETTEEE---PPPS-SEEEEE--TT-S-GGG--HHHHHHHHTS--TTS------TTS-TTSPP--SEEEEEPTTSPP--SGGGTSPPPPPSEEEEETTEEEEE----SSEEEESSHHHHGGGGGGGGGGT-EEEEEE-S-HHHHHHHHH-HHHHHHHHHTT--S--SEEEEETTHHHHHHHHHHHHT-SEEEEES---TT-HHHHHHHHHHHHHTT-EEEEEEEGGGG-SS-GGGSHHHHHHHHHHHHHHTT--EEEEEESS-S-HHHHHHHHHHHH-

InterPro domains:
  IPR029058 Alpha/Beta hydrolase fold [G3DSA:3.40.50.1820] (157-280)
  IPR029058 Alpha/Beta hydrolase fold [SSF53474] (99-279)